Protein AF-A0A1B0GLY0-F1 (afdb_monomer)

Secondary structure (DSSP, 8-state):
-----------TT---SS-EEEETTEEEE--TT-HHHHHHHHHHHHHHHH----TT--S--HHHHHHHHHHHHHHHTT-S-TT--THHHHHHHHT-TTHHHHHHHHTSHHHHHHHHHHHHHHHT-SSPP-SSS---BTTB--HHHHHHHHHHHHHHHHHHH--TT----GGGGSSTT-S-----TTSSSTTTSSSTT--

Mean predicted aligned error: 11.14 Å

InterPro domains:
  IPR004911 Gamma interferon inducible lysosomal thiol reductase GILT [PF03227] (21-93)
  IPR004911 Gamma interferon inducible lysosomal thiol reductase GILT [PTHR13234] (25-179)

Structure (mmCIF, N/CA/C/O backbone):
data_AF-A0A1B0GLY0-F1
#
_entry.id   AF-A0A1B0GLY0-F1
#
loop_
_atom_site.group_PDB
_atom_site.id
_atom_site.type_symbol
_atom_site.label_atom_id
_atom_site.label_alt_id
_atom_site.label_comp_id
_atom_site.label_asym_id
_atom_site.label_entity_id
_atom_site.label_seq_id
_atom_site.pdbx_PDB_ins_code
_atom_site.Cartn_x
_atom_site.Cartn_y
_atom_site.Cartn_z
_atom_site.occupancy
_atom_site.B_iso_or_equiv
_atom_site.auth_seq_id
_atom_site.auth_comp_id
_atom_site.auth_asym_id
_atom_site.auth_atom_id
_atom_site.pdbx_PDB_model_num
ATOM 1 N N . MET A 1 1 ? -1.225 -5.767 1.814 1.00 47.44 1 MET A N 1
ATOM 2 C CA . MET A 1 1 ? -2.043 -5.829 3.043 1.00 47.44 1 MET A CA 1
ATOM 3 C C . MET A 1 1 ? -2.214 -7.292 3.399 1.00 47.44 1 MET A C 1
ATOM 5 O O . MET A 1 1 ? -2.544 -8.079 2.518 1.00 47.44 1 MET A O 1
ATOM 9 N N . MET A 1 2 ? -1.855 -7.667 4.623 1.00 41.56 2 MET A N 1
ATOM 10 C CA . MET A 1 2 ? -1.868 -9.058 5.081 1.00 41.56 2 MET A CA 1
ATOM 11 C C . MET A 1 2 ? -3.247 -9.401 5.661 1.00 41.56 2 MET A C 1
ATOM 13 O O . MET A 1 2 ? -3.761 -8.668 6.502 1.00 41.56 2 MET A O 1
ATOM 17 N N . PHE A 1 3 ? -3.843 -10.495 5.185 1.00 42.97 3 PHE A N 1
ATOM 18 C CA . PHE A 1 3 ? -5.089 -11.083 5.686 1.00 42.97 3 PHE A CA 1
ATOM 19 C C . PHE A 1 3 ? -5.087 -12.573 5.336 1.00 42.97 3 PHE A C 1
ATOM 21 O O . PHE A 1 3 ? -4.972 -12.826 4.141 1.00 42.97 3 PHE A O 1
ATOM 28 N N . GLN A 1 4 ? -5.234 -13.520 6.287 1.00 45.31 4 GLN A N 1
ATOM 29 C CA . GLN A 1 4 ? -5.890 -14.835 6.063 1.00 45.31 4 GLN A CA 1
ATOM 30 C C . GLN A 1 4 ? -6.504 -15.497 7.328 1.00 45.31 4 GLN A C 1
ATOM 32 O O . GLN A 1 4 ? -6.023 -15.400 8.443 1.00 45.31 4 GLN A O 1
ATOM 37 N N . ASN A 1 5 ? -7.560 -16.265 7.069 1.00 40.94 5 ASN A N 1
ATOM 38 C CA . ASN A 1 5 ? -8.009 -17.536 7.658 1.00 40.94 5 ASN A CA 1
ATOM 39 C C . ASN A 1 5 ? -7.978 -17.794 9.189 1.00 40.94 5 ASN A C 1
ATOM 41 O O . ASN A 1 5 ? -6.994 -18.285 9.737 1.00 40.94 5 ASN A O 1
ATOM 45 N N . THR A 1 6 ? -9.155 -17.709 9.819 1.00 37.78 6 THR A N 1
ATOM 46 C CA . THR A 1 6 ? -9.541 -18.543 10.976 1.00 37.78 6 THR A CA 1
ATOM 47 C C . THR A 1 6 ? -10.477 -19.650 10.465 1.00 37.78 6 THR A C 1
ATOM 49 O O . THR A 1 6 ? -11.635 -19.386 10.150 1.00 37.78 6 THR A O 1
ATOM 52 N N . GLY A 1 7 ? -9.954 -20.859 10.245 1.00 38.38 7 GLY A N 1
ATOM 53 C CA . GLY A 1 7 ? -10.572 -21.853 9.356 1.00 38.38 7 GLY A CA 1
ATOM 54 C C . GLY A 1 7 ? -11.819 -22.594 9.857 1.00 38.38 7 GLY A C 1
ATOM 55 O O . GLY A 1 7 ? -12.053 -22.711 11.050 1.00 38.38 7 GLY A O 1
ATOM 56 N N . THR A 1 8 ? -12.573 -23.183 8.920 1.00 37.56 8 THR A N 1
ATOM 57 C CA . THR A 1 8 ? -13.019 -24.599 8.900 1.00 37.56 8 THR A CA 1
ATOM 58 C C . THR A 1 8 ? -13.715 -24.903 7.561 1.00 37.56 8 THR A C 1
ATOM 60 O O . THR A 1 8 ? -14.501 -24.106 7.064 1.00 37.56 8 THR A O 1
ATOM 63 N N . THR A 1 9 ? -13.355 -26.035 6.941 1.00 39.69 9 THR A N 1
ATOM 64 C CA . THR A 1 9 ? -14.090 -26.766 5.880 1.00 39.69 9 THR A CA 1
ATOM 65 C C . THR A 1 9 ? -14.967 -25.958 4.906 1.00 39.69 9 THR A C 1
ATOM 67 O O . THR A 1 9 ? -16.189 -25.979 5.000 1.00 39.69 9 THR A O 1
ATOM 70 N N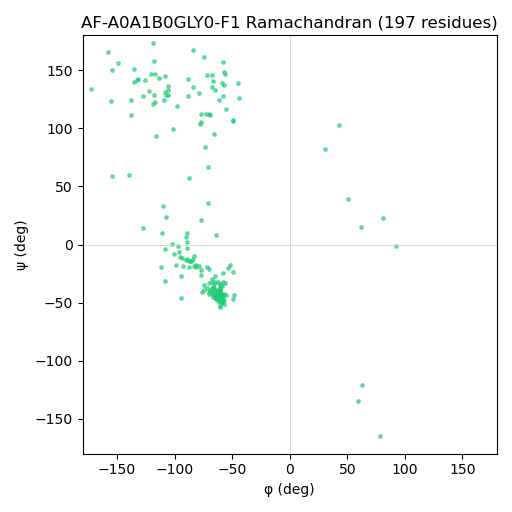 . MET A 1 10 ? -14.367 -25.366 3.867 1.00 40.50 10 MET A N 1
ATOM 71 C CA . MET A 1 10 ? -15.064 -25.140 2.593 1.00 40.50 10 MET A CA 1
ATOM 72 C C . MET A 1 10 ? -14.176 -25.529 1.408 1.00 40.50 10 MET A C 1
ATOM 74 O O . MET A 1 10 ? -12.959 -25.326 1.417 1.00 40.50 10 MET A O 1
ATOM 78 N N . SER A 1 11 ? -14.818 -26.159 0.420 1.00 35.22 11 SER A N 1
ATOM 79 C CA . SER A 1 11 ? -14.230 -26.747 -0.784 1.00 35.22 11 SER A CA 1
ATOM 80 C C . SER A 1 11 ? -13.200 -25.827 -1.447 1.00 35.22 11 SER A C 1
ATOM 82 O O . SER A 1 11 ? -13.375 -24.616 -1.557 1.00 35.22 11 SER A O 1
ATOM 84 N N . GLN A 1 12 ? -12.104 -26.428 -1.901 1.00 43.25 12 GLN A N 1
ATOM 85 C CA . GLN A 1 12 ? -10.841 -25.815 -2.325 1.00 43.25 12 GLN A CA 1
ATOM 86 C C . GL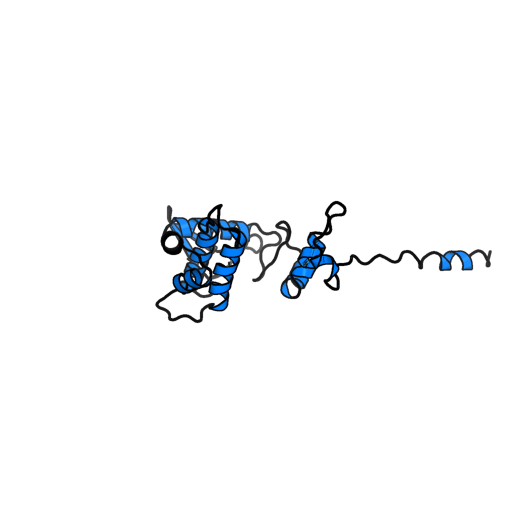N A 1 12 ? -10.935 -24.893 -3.562 1.00 43.25 12 GLN A C 1
ATOM 88 O O . GLN A 1 12 ? -9.907 -24.446 -4.056 1.00 43.25 12 GLN A O 1
ATOM 93 N N . LYS A 1 13 ? -12.140 -24.583 -4.060 1.00 39.53 13 LYS A N 1
ATOM 94 C CA . LYS A 1 13 ? -12.354 -23.864 -5.325 1.00 39.53 13 LYS A CA 1
ATOM 95 C C . LYS A 1 13 ? -12.549 -22.343 -5.192 1.00 39.53 13 LYS A C 1
ATOM 97 O O . LYS A 1 13 ? -12.461 -21.660 -6.202 1.00 39.53 13 LYS A O 1
ATOM 102 N N . THR A 1 14 ? -12.736 -21.787 -3.989 1.00 46.81 14 THR A N 1
ATOM 103 C CA . THR A 1 14 ? -12.877 -20.323 -3.774 1.00 46.81 14 THR A CA 1
ATOM 104 C C . THR A 1 14 ? -12.465 -19.889 -2.357 1.00 46.81 14 THR A C 1
ATOM 106 O O . THR A 1 14 ? -13.278 -19.350 -1.604 1.00 46.81 14 THR A O 1
ATOM 109 N N . ARG A 1 15 ? -11.220 -20.135 -1.925 1.00 55.56 15 ARG A N 1
ATOM 110 C CA . ARG A 1 15 ? -10.752 -19.571 -0.642 1.00 55.56 15 ARG A CA 1
ATOM 111 C C . ARG A 1 15 ? -10.411 -18.095 -0.826 1.00 55.56 15 ARG A C 1
ATOM 113 O O . ARG A 1 15 ? -9.380 -17.774 -1.407 1.00 55.56 15 ARG A O 1
ATOM 120 N N . LYS A 1 16 ? -11.280 -17.213 -0.326 1.00 62.12 16 LYS A N 1
ATOM 121 C CA . LYS A 1 16 ? -10.952 -15.796 -0.142 1.00 62.12 16 LYS A CA 1
ATOM 122 C C . LYS A 1 16 ? -9.850 -15.680 0.909 1.00 62.12 16 LYS A C 1
ATOM 124 O O . LYS A 1 16 ? -9.908 -16.318 1.957 1.00 62.12 16 LYS A O 1
ATOM 129 N N . ILE A 1 17 ? -8.844 -14.892 0.584 1.00 68.44 17 ILE A N 1
ATOM 130 C CA . ILE A 1 17 ? -7.620 -14.699 1.355 1.00 68.44 17 ILE A CA 1
ATOM 131 C C . ILE A 1 17 ? -7.788 -13.483 2.259 1.00 68.44 17 ILE A C 1
ATOM 133 O O . ILE A 1 17 ? -7.624 -13.599 3.469 1.00 68.44 17 ILE A O 1
ATOM 137 N N . ALA A 1 18 ? -8.303 -12.376 1.720 1.00 74.62 18 ALA A N 1
ATOM 138 C CA . ALA A 1 18 ? -8.869 -11.322 2.548 1.00 74.62 18 ALA A CA 1
ATOM 139 C C . ALA A 1 18 ? -10.266 -11.726 3.040 1.00 74.62 18 ALA A C 1
ATOM 141 O O . ALA A 1 18 ? -11.196 -11.842 2.235 1.00 74.62 18 ALA A O 1
ATOM 142 N N . HIS A 1 19 ? -10.402 -11.951 4.351 1.00 80.00 19 HIS A N 1
ATOM 143 C CA . HIS A 1 19 ? -11.664 -12.307 4.998 1.00 80.00 19 HIS A CA 1
ATOM 144 C C . HIS A 1 19 ? -12.209 -11.139 5.821 1.00 80.00 19 HIS A C 1
ATOM 146 O O . HIS A 1 19 ? -11.520 -10.575 6.672 1.00 80.00 19 HIS A O 1
ATOM 152 N N . TYR A 1 20 ? -13.473 -10.815 5.582 1.00 87.50 20 TYR A N 1
ATOM 153 C CA . TYR A 1 20 ? -14.225 -9.817 6.323 1.00 87.50 20 TYR A CA 1
ATOM 154 C C . TYR A 1 20 ? -15.708 -10.212 6.336 1.00 87.50 20 TYR A C 1
ATOM 156 O O . TYR A 1 20 ? -16.174 -10.940 5.455 1.00 87.50 20 TYR A O 1
ATOM 164 N N . THR A 1 21 ? -16.455 -9.726 7.322 1.00 86.81 21 THR A N 1
ATOM 165 C CA . THR A 1 21 ? -17.912 -9.888 7.416 1.00 86.81 21 THR A CA 1
ATOM 166 C C . THR A 1 21 ? -18.588 -8.526 7.357 1.00 86.81 21 THR A C 1
ATOM 168 O O . THR A 1 21 ? -18.037 -7.528 7.819 1.00 86.81 21 THR A O 1
ATOM 171 N N . THR A 1 22 ? -19.781 -8.469 6.769 1.00 85.81 22 THR A N 1
ATOM 172 C CA . THR A 1 22 ? -20.575 -7.239 6.693 1.00 85.81 22 THR A CA 1
ATOM 173 C C . THR A 1 22 ? -21.789 -7.344 7.604 1.00 85.81 22 THR A C 1
ATOM 175 O O . THR A 1 22 ? -22.590 -8.268 7.448 1.00 85.81 22 THR A O 1
ATOM 178 N N . LEU A 1 23 ? -21.946 -6.39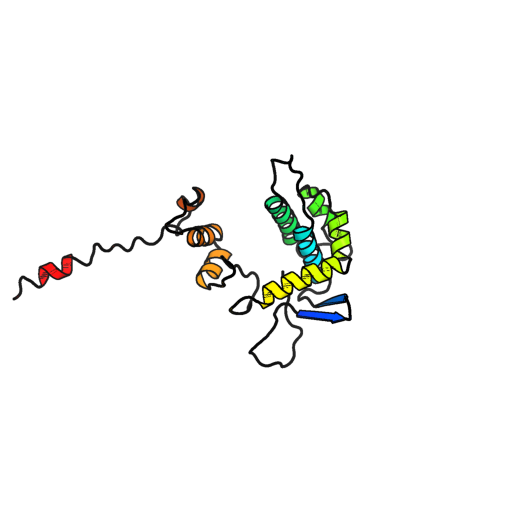2 8.521 1.00 83.06 23 LEU A N 1
ATOM 179 C CA . LEU A 1 23 ? -23.119 -6.251 9.377 1.00 83.06 23 LEU A CA 1
ATOM 180 C C . LEU A 1 23 ? -23.802 -4.922 9.038 1.00 83.06 23 LEU A C 1
ATOM 182 O O . LEU A 1 23 ? -23.428 -3.863 9.534 1.00 83.06 23 LEU A O 1
ATOM 186 N N . GLY A 1 24 ? -24.779 -4.965 8.131 1.00 84.25 24 GLY A N 1
ATOM 187 C CA . GLY A 1 24 ? -25.360 -3.745 7.569 1.00 84.25 24 GLY A CA 1
ATOM 188 C C . GLY A 1 24 ? -24.317 -2.942 6.785 1.00 84.25 24 GLY A C 1
ATOM 189 O O . GLY A 1 24 ? -23.753 -3.446 5.817 1.00 84.25 24 GLY A O 1
ATOM 190 N N . ALA A 1 25 ? -24.077 -1.693 7.195 1.00 79.25 25 ALA A N 1
ATOM 191 C CA . ALA A 1 25 ? -23.076 -0.820 6.578 1.00 79.25 25 ALA A CA 1
ATOM 192 C C . ALA A 1 25 ? -21.646 -1.042 7.108 1.00 79.25 25 ALA A C 1
ATOM 194 O O . ALA A 1 25 ? -20.698 -0.541 6.498 1.00 79.25 25 ALA A O 1
ATOM 195 N N . ASP A 1 26 ? -21.493 -1.777 8.212 1.00 82.75 26 ASP A N 1
ATOM 196 C CA . ASP A 1 26 ? -20.203 -2.003 8.856 1.00 82.75 26 ASP A CA 1
ATOM 197 C C . ASP A 1 26 ? -19.490 -3.226 8.283 1.00 82.75 26 ASP A C 1
ATOM 199 O O . ASP A 1 26 ? -20.106 -4.253 7.993 1.00 82.75 26 ASP A O 1
ATOM 203 N N . VAL A 1 27 ? -18.164 -3.121 8.160 1.00 88.81 27 VAL A N 1
ATOM 204 C CA . VAL A 1 27 ? -17.282 -4.211 7.729 1.00 88.81 27 VAL A CA 1
ATOM 205 C C . VAL A 1 27 ? -16.329 -4.547 8.870 1.00 88.81 27 VAL A C 1
ATOM 207 O O . VAL A 1 27 ? -15.601 -3.674 9.349 1.00 88.81 27 VAL A O 1
ATOM 210 N N . GLN A 1 28 ? -16.335 -5.805 9.303 1.00 88.12 28 GLN A N 1
ATOM 211 C CA . GLN A 1 28 ? -15.442 -6.322 10.335 1.00 88.12 28 GLN A CA 1
ATOM 212 C C . GLN A 1 28 ? -14.354 -7.194 9.716 1.00 88.12 28 GLN A C 1
ATOM 214 O O . GLN A 1 28 ? -14.624 -8.030 8.854 1.00 88.12 28 GLN A O 1
ATOM 219 N N . PHE A 1 29 ? -13.122 -7.008 10.186 1.00 89.62 29 PHE A N 1
ATOM 220 C CA . PHE A 1 29 ? -11.937 -7.700 9.688 1.00 89.62 29 PHE A CA 1
ATOM 221 C C . PHE A 1 29 ? -11.364 -8.624 10.756 1.00 89.62 29 PHE A C 1
ATOM 223 O O . PHE A 1 29 ? -11.327 -8.281 11.938 1.00 89.62 29 PHE A O 1
ATOM 230 N N . THR A 1 30 ? -10.855 -9.771 10.316 1.00 88.00 30 THR A N 1
ATOM 231 C CA . THR A 1 30 ? -10.029 -10.661 11.134 1.00 88.00 30 THR A CA 1
ATOM 232 C C . THR A 1 30 ? -8.668 -10.779 10.461 1.00 88.00 30 THR A C 1
ATOM 234 O O . THR A 1 30 ? -8.588 -11.184 9.301 1.00 88.00 30 THR A O 1
ATOM 237 N N . CYS A 1 31 ? -7.608 -10.395 11.173 1.00 84.88 31 CYS A N 1
ATOM 238 C CA . CYS A 1 31 ? -6.242 -10.352 10.650 1.00 84.88 31 CYS A CA 1
ATOM 239 C C . CYS A 1 31 ? -5.321 -11.312 11.426 1.00 84.88 31 CYS A C 1
ATOM 241 O O . CYS A 1 31 ? -5.629 -11.696 12.556 1.00 84.88 31 CYS A O 1
ATOM 243 N N . HIS A 1 32 ? -4.211 -11.721 10.805 1.00 80.00 32 HIS A N 1
ATOM 244 C CA . HIS A 1 32 ? -3.255 -12.715 11.321 1.00 80.00 32 HIS A CA 1
ATOM 245 C C . HIS A 1 32 ? -2.614 -12.327 12.643 1.00 80.00 32 HIS A C 1
ATOM 247 O O . HIS A 1 32 ? -2.429 -13.160 13.525 1.00 80.00 32 HIS A O 1
ATOM 253 N N . HIS A 1 33 ? -2.301 -11.051 12.768 1.00 80.94 33 HIS A N 1
ATOM 254 C CA . HIS A 1 33 ? -1.592 -10.445 13.878 1.00 80.94 33 HIS A CA 1
ATOM 255 C C . HIS A 1 33 ? -2.551 -9.609 14.743 1.00 80.94 33 HIS A C 1
ATOM 257 O O . HIS A 1 33 ? -2.136 -8.687 15.444 1.00 80.94 33 HIS A O 1
ATOM 263 N N . GLY A 1 34 ? -3.850 -9.930 14.701 1.00 85.31 34 GLY A N 1
ATOM 264 C CA . GLY A 1 34 ? -4.867 -9.352 15.572 1.00 85.31 34 GLY A CA 1
ATOM 265 C C . GLY A 1 34 ? -5.342 -7.943 15.180 1.00 85.31 34 GLY A C 1
ATOM 266 O O . GLY A 1 34 ? -5.131 -7.484 14.053 1.00 85.31 34 GLY A O 1
ATOM 267 N N . PRO A 1 35 ? -6.030 -7.242 16.103 1.00 86.94 35 PRO A N 1
ATOM 268 C CA . PRO A 1 35 ? -6.697 -5.970 15.811 1.00 86.94 35 PRO A CA 1
ATOM 269 C C . PRO A 1 35 ? -5.757 -4.843 15.370 1.00 86.94 35 PRO A C 1
ATOM 271 O O . PRO A 1 35 ? -6.152 -4.022 14.544 1.00 86.94 35 PRO A O 1
ATOM 274 N N . ASN A 1 36 ? -4.516 -4.819 15.866 1.00 87.06 36 ASN A N 1
ATOM 275 C CA . ASN A 1 36 ? -3.533 -3.788 15.515 1.00 87.06 36 ASN A CA 1
ATOM 276 C C . ASN A 1 36 ? -3.123 -3.861 14.041 1.00 87.06 36 ASN A C 1
ATOM 278 O O . ASN A 1 36 ? -3.001 -2.828 13.385 1.00 87.06 36 ASN A O 1
ATOM 282 N N . GLU A 1 37 ? -2.987 -5.067 13.485 1.00 87.44 37 GLU A N 1
ATOM 283 C CA . GLU A 1 37 ? -2.772 -5.242 12.047 1.00 87.44 37 GLU A CA 1
ATOM 284 C C . GLU A 1 37 ? -3.994 -4.795 11.249 1.00 87.44 37 GLU A C 1
ATOM 286 O O . GLU A 1 37 ? -3.845 -4.085 10.258 1.00 87.44 37 GLU A O 1
ATOM 291 N N . CYS A 1 38 ? -5.208 -5.147 11.687 1.00 90.75 38 CYS A N 1
ATOM 292 C CA . CYS A 1 38 ? -6.420 -4.678 11.018 1.00 90.75 38 CYS A CA 1
ATOM 293 C C . CYS A 1 38 ? -6.517 -3.147 11.025 1.00 90.75 38 CYS A C 1
ATOM 295 O O . CYS A 1 38 ? -6.857 -2.544 10.007 1.00 90.75 38 CYS A O 1
ATOM 297 N N . TYR A 1 39 ? -6.198 -2.508 12.152 1.00 92.69 39 TYR A N 1
ATOM 298 C CA . TYR A 1 39 ? -6.156 -1.054 12.245 1.00 92.69 39 TYR A CA 1
ATOM 299 C C . TYR A 1 39 ? -5.078 -0.464 11.334 1.00 92.69 39 TYR A C 1
ATOM 301 O O . TYR A 1 39 ? -5.374 0.428 10.543 1.00 92.69 39 TYR A O 1
ATOM 309 N N . GLY A 1 40 ? -3.865 -1.015 11.354 1.00 93.19 40 GLY A N 1
ATOM 310 C CA . GLY A 1 40 ? -2.782 -0.563 10.487 1.00 93.19 40 GLY A CA 1
ATOM 311 C C . GLY A 1 40 ? -3.085 -0.717 8.998 1.00 93.19 40 GLY A C 1
ATOM 312 O O . GLY A 1 40 ? -2.820 0.189 8.211 1.00 93.19 40 GLY A O 1
ATOM 313 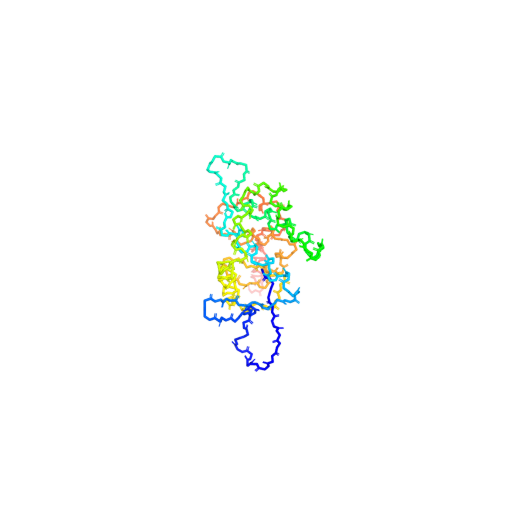N N . ASN A 1 41 ? -3.734 -1.812 8.613 1.00 94.56 41 ASN A N 1
ATOM 314 C CA . ASN A 1 41 ? -4.237 -2.027 7.262 1.00 94.56 41 ASN A CA 1
ATOM 315 C C . ASN A 1 41 ? -5.263 -0.943 6.858 1.00 94.56 41 ASN A C 1
ATOM 317 O O . ASN A 1 41 ? -5.202 -0.446 5.733 1.00 94.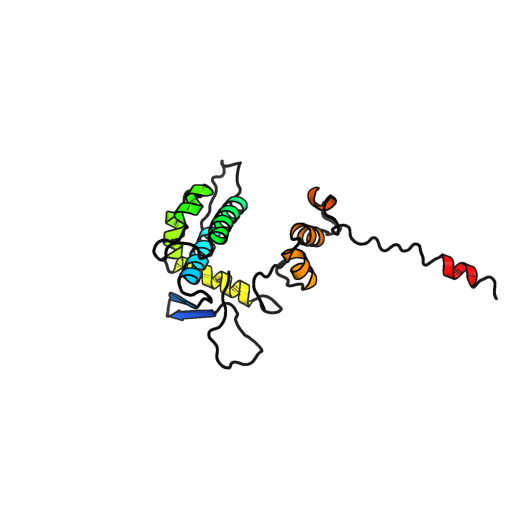56 41 ASN A O 1
ATOM 321 N N . LYS A 1 42 ? -6.160 -0.518 7.766 1.00 96.12 42 LYS A N 1
ATOM 322 C CA . LYS A 1 42 ? -7.074 0.617 7.519 1.00 96.12 42 LYS A CA 1
ATOM 323 C C . LYS A 1 42 ? -6.316 1.934 7.373 1.00 96.12 42 LYS A C 1
ATOM 325 O O . LYS A 1 42 ? -6.608 2.687 6.452 1.00 96.12 42 LYS A O 1
ATOM 330 N N . VAL A 1 43 ? -5.324 2.198 8.227 1.00 97.19 43 VAL A N 1
ATOM 331 C CA . VAL A 1 43 ? -4.484 3.405 8.133 1.00 97.19 43 VAL A CA 1
ATOM 332 C C . VAL A 1 43 ? -3.769 3.465 6.783 1.00 97.19 43 VAL A C 1
ATOM 334 O O . VAL A 1 43 ? -3.811 4.498 6.122 1.00 97.19 43 VAL A O 1
ATOM 337 N N . GLN A 1 44 ? -3.174 2.361 6.324 1.00 97.38 44 GLN A N 1
ATOM 338 C CA . GLN A 1 44 ? -2.526 2.300 5.009 1.00 97.38 44 GLN A CA 1
ATOM 339 C C . GLN A 1 44 ? -3.525 2.488 3.859 1.00 97.38 44 GLN A C 1
ATOM 341 O O . GLN A 1 44 ? -3.227 3.209 2.909 1.00 97.38 44 GLN A O 1
ATOM 346 N N . ALA A 1 45 ? -4.719 1.889 3.944 1.00 97.75 45 ALA A N 1
ATOM 347 C CA . ALA A 1 45 ? -5.776 2.085 2.953 1.00 97.75 45 ALA A CA 1
ATOM 348 C C . ALA A 1 45 ? -6.222 3.557 2.872 1.00 97.75 45 ALA A C 1
ATOM 350 O O . ALA A 1 45 ? -6.287 4.124 1.784 1.00 97.75 45 ALA A O 1
ATOM 351 N N . CYS A 1 46 ? -6.448 4.191 4.023 1.00 98.38 46 CYS A N 1
ATOM 352 C CA . CYS A 1 46 ? -6.799 5.605 4.113 1.00 98.38 46 CYS A CA 1
ATOM 353 C C . CYS A 1 46 ? -5.667 6.521 3.646 1.00 98.38 46 CYS A C 1
ATOM 355 O O . CYS A 1 46 ? -5.934 7.522 2.996 1.00 98.38 46 CYS A O 1
ATOM 357 N N . ALA A 1 47 ? -4.406 6.185 3.922 1.00 98.00 47 ALA A N 1
ATOM 358 C CA . ALA A 1 47 ? -3.265 6.945 3.423 1.00 98.00 47 ALA A CA 1
ATOM 359 C C . ALA A 1 47 ? -3.217 6.940 1.888 1.00 98.00 47 ALA A C 1
ATOM 361 O O . ALA A 1 47 ? -3.030 7.991 1.283 1.00 98.00 47 ALA A O 1
ATOM 362 N N . ILE A 1 48 ? -3.469 5.787 1.255 1.00 97.81 48 ILE A N 1
ATOM 363 C CA . ILE A 1 48 ? -3.569 5.692 -0.208 1.00 97.81 48 ILE A CA 1
ATOM 364 C C . ILE A 1 48 ? -4.698 6.585 -0.735 1.00 97.81 48 ILE A C 1
ATOM 366 O O . ILE A 1 48 ? -4.508 7.274 -1.736 1.00 97.81 48 ILE A O 1
ATOM 370 N N . ASP A 1 49 ? -5.857 6.602 -0.079 1.00 97.31 49 ASP A N 1
ATOM 371 C CA . ASP A 1 49 ? -7.010 7.384 -0.536 1.00 97.31 49 ASP A CA 1
ATOM 372 C C . ASP A 1 49 ? -6.863 8.895 -0.280 1.00 97.31 49 ASP A C 1
ATOM 374 O O . ASP A 1 49 ? -7.297 9.695 -1.108 1.00 97.31 49 ASP A O 1
ATOM 378 N N . HIS A 1 50 ? -6.220 9.294 0.823 1.00 96.94 50 HIS A N 1
ATOM 379 C CA . HIS A 1 50 ? -6.262 10.675 1.323 1.00 96.94 50 HIS A CA 1
ATOM 380 C C . HIS A 1 50 ? -4.957 11.451 1.241 1.00 96.94 50 HIS A C 1
ATOM 382 O O . HIS A 1 50 ? -5.018 12.681 1.304 1.00 96.94 50 HIS A O 1
ATOM 388 N N . ILE A 1 51 ? -3.787 10.813 1.116 1.00 95.94 51 ILE A N 1
ATOM 389 C CA . ILE A 1 51 ? -2.542 11.568 0.926 1.00 95.94 51 ILE A CA 1
ATOM 390 C C . ILE A 1 51 ? -2.654 12.354 -0.378 1.00 95.94 51 ILE A C 1
ATOM 392 O O . ILE A 1 51 ? -2.919 11.812 -1.453 1.00 95.94 51 ILE A O 1
ATOM 396 N N . GLN A 1 52 ? -2.455 13.658 -0.250 1.00 89.94 52 GLN A N 1
ATOM 397 C CA . GLN A 1 52 ? -2.481 14.625 -1.330 1.00 89.94 52 GLN A CA 1
ATOM 398 C C . GLN A 1 52 ? -1.232 15.488 -1.202 1.00 89.94 52 GLN A C 1
ATOM 400 O O . GLN A 1 52 ? -0.812 15.823 -0.095 1.00 89.94 52 GLN A O 1
ATOM 405 N N . VAL A 1 53 ? -0.648 15.847 -2.338 1.00 86.50 53 VAL A N 1
ATOM 406 C CA . VAL A 1 53 ? 0.423 16.842 -2.412 1.00 86.50 53 VAL A CA 1
ATOM 407 C C . VAL A 1 53 ? -0.136 18.101 -3.051 1.00 86.50 53 VAL A C 1
ATOM 409 O O . VAL A 1 53 ? -1.005 18.038 -3.923 1.00 86.50 53 VAL A O 1
ATOM 412 N N . ASN A 1 54 ? 0.342 19.256 -2.605 1.00 80.88 54 ASN A N 1
ATOM 413 C CA . ASN A 1 54 ? -0.010 20.516 -3.237 1.00 80.88 54 ASN A CA 1
ATOM 414 C C . ASN A 1 54 ? 0.594 20.556 -4.654 1.00 80.88 54 ASN A C 1
ATOM 416 O O . ASN A 1 54 ? 1.745 20.173 -4.841 1.00 80.88 54 ASN A O 1
ATOM 420 N N . SER A 1 55 ? -0.134 21.093 -5.637 1.00 72.25 55 SER A N 1
ATOM 421 C CA . SER A 1 55 ? 0.356 21.317 -7.006 1.00 72.25 55 SER A CA 1
ATOM 422 C C . SER A 1 55 ? 1.656 22.130 -7.084 1.00 72.25 55 SER A C 1
ATOM 424 O O . SER A 1 55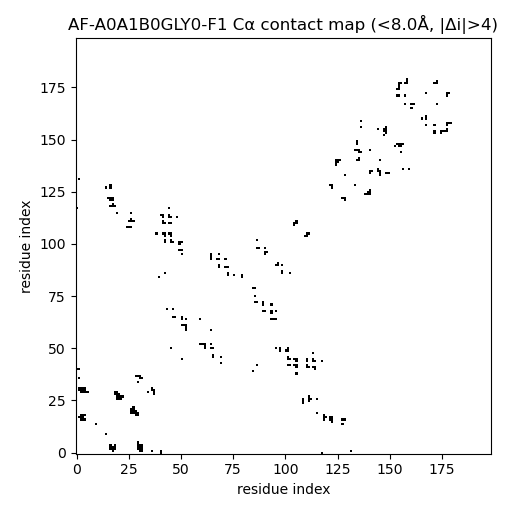 ? 2.345 22.090 -8.100 1.00 72.25 55 SER A O 1
ATOM 426 N N . TYR A 1 56 ? 1.993 22.882 -6.031 1.00 70.62 56 TYR A N 1
ATOM 427 C CA . TYR A 1 56 ? 3.238 23.648 -5.932 1.00 70.62 56 TYR A CA 1
ATOM 428 C C . TYR A 1 56 ? 4.414 22.879 -5.300 1.00 70.62 56 TYR A C 1
ATOM 430 O O . TYR A 1 56 ? 5.553 23.332 -5.415 1.00 70.62 56 TYR A O 1
ATOM 438 N N . GLN A 1 57 ? 4.179 21.730 -4.656 1.00 66.56 57 GLN A N 1
ATOM 439 C CA . GLN A 1 57 ? 5.245 20.886 -4.109 1.00 66.56 57 GLN A CA 1
ATOM 440 C C . GLN A 1 57 ? 5.895 20.093 -5.245 1.00 66.56 57 GLN A C 1
ATOM 442 O O . GLN A 1 57 ? 5.333 19.130 -5.755 1.00 66.56 57 GLN A O 1
ATOM 447 N N . LYS A 1 58 ? 7.090 20.526 -5.661 1.00 70.19 58 LYS A N 1
ATOM 448 C CA . LYS A 1 58 ? 7.877 19.865 -6.717 1.00 70.19 58 LYS A CA 1
ATOM 449 C C . LYS A 1 58 ? 8.749 18.718 -6.205 1.00 70.19 58 LYS A C 1
ATOM 451 O O . LYS A 1 58 ? 9.282 17.969 -7.014 1.00 70.19 58 LYS A O 1
ATOM 456 N N . GLU A 1 59 ? 8.935 18.630 -4.891 1.00 79.69 59 GLU A N 1
ATOM 457 C CA . GLU A 1 59 ? 9.890 17.715 -4.258 1.00 79.69 59 GLU A CA 1
ATOM 458 C C . GLU A 1 59 ? 9.374 16.275 -4.232 1.00 79.69 59 GLU A C 1
ATOM 460 O O . GLU A 1 59 ? 10.132 15.360 -4.529 1.00 79.69 59 GLU A O 1
ATOM 465 N N . ASN A 1 60 ? 8.080 16.086 -3.951 1.00 83.88 60 ASN A N 1
ATOM 466 C CA . ASN A 1 60 ? 7.454 14.773 -3.817 1.00 83.88 60 ASN A CA 1
ATOM 467 C C . ASN A 1 60 ? 6.145 14.696 -4.605 1.00 83.88 60 ASN A C 1
ATOM 469 O O . ASN A 1 60 ? 5.351 15.638 -4.612 1.00 83.88 60 ASN A O 1
ATOM 473 N N . THR A 1 61 ? 5.893 13.546 -5.234 1.00 91.75 61 THR A N 1
ATOM 474 C CA . THR A 1 61 ? 4.577 13.228 -5.795 1.00 91.75 61 THR A CA 1
ATOM 475 C C . THR A 1 61 ? 3.680 12.644 -4.707 1.00 91.75 61 THR A C 1
ATOM 477 O O . THR A 1 61 ? 4.141 12.248 -3.634 1.00 91.75 61 THR A O 1
ATOM 480 N N . ARG A 1 62 ? 2.375 12.542 -4.984 1.00 93.31 62 ARG A N 1
ATOM 481 C CA . ARG A 1 62 ? 1.446 11.830 -4.096 1.00 93.31 62 ARG A CA 1
ATOM 482 C C . ARG A 1 62 ? 1.916 10.398 -3.850 1.00 93.31 62 ARG A C 1
ATOM 484 O O . ARG A 1 62 ? 1.881 9.925 -2.718 1.00 93.31 62 ARG A O 1
ATOM 491 N N . GLU A 1 63 ? 2.354 9.716 -4.900 1.00 93.75 63 GLU A N 1
ATOM 492 C CA . GLU A 1 63 ? 2.817 8.334 -4.853 1.00 93.75 63 GLU A CA 1
ATOM 493 C C . GLU A 1 63 ? 4.107 8.203 -4.041 1.00 93.75 63 GLU A C 1
ATOM 495 O O . GLU A 1 63 ? 4.173 7.316 -3.190 1.00 93.75 63 GLU A O 1
ATOM 500 N N . SER A 1 64 ? 5.100 9.083 -4.243 1.00 94.19 64 SER A N 1
ATOM 501 C CA . SER A 1 64 ? 6.351 9.024 -3.473 1.00 94.19 64 SER A CA 1
ATOM 502 C C . SER A 1 64 ? 6.093 9.268 -1.987 1.00 94.19 64 SER A C 1
ATOM 504 O O . SER A 1 64 ? 6.503 8.457 -1.160 1.00 94.19 64 SER A O 1
ATOM 506 N N . LEU A 1 65 ? 5.300 10.290 -1.653 1.00 95.50 65 LEU A N 1
ATOM 507 C CA . LEU A 1 65 ? 4.947 10.608 -0.271 1.00 95.50 65 LEU A CA 1
ATOM 508 C C . LEU A 1 65 ? 4.133 9.486 0.398 1.00 95.50 65 LEU A C 1
ATOM 510 O O . LEU A 1 65 ? 4.368 9.139 1.556 1.00 95.50 65 LEU A O 1
ATOM 514 N N . THR A 1 66 ? 3.200 8.873 -0.339 1.00 96.69 66 THR A N 1
ATOM 515 C CA . THR A 1 66 ? 2.418 7.726 0.153 1.00 96.69 66 THR A CA 1
ATOM 516 C C . THR A 1 66 ? 3.317 6.526 0.443 1.00 96.69 66 THR A C 1
ATOM 518 O O . THR A 1 66 ? 3.179 5.887 1.488 1.00 96.69 66 THR A O 1
ATOM 521 N N . LEU A 1 67 ? 4.254 6.215 -0.458 1.00 96.12 67 LEU A N 1
ATOM 522 C CA . LEU A 1 67 ? 5.194 5.109 -0.279 1.00 96.12 67 LEU A CA 1
ATOM 523 C C . LEU A 1 67 ? 6.156 5.358 0.884 1.00 96.12 67 LEU A C 1
ATOM 525 O O . LEU A 1 67 ? 6.413 4.434 1.652 1.00 96.12 67 LEU A O 1
ATOM 529 N N . GLU A 1 68 ? 6.653 6.583 1.055 1.00 96.75 68 GLU A N 1
ATOM 530 C CA . GLU A 1 68 ? 7.493 6.961 2.195 1.00 96.75 68 GLU A CA 1
ATOM 531 C C . GLU A 1 68 ? 6.754 6.777 3.522 1.00 96.75 68 GLU A C 1
ATOM 533 O O . GLU A 1 68 ? 7.284 6.141 4.440 1.00 96.75 68 GLU A O 1
ATOM 538 N N . PHE A 1 69 ? 5.510 7.258 3.604 1.00 97.31 69 PHE A N 1
ATOM 539 C CA . PHE A 1 69 ? 4.668 7.114 4.789 1.00 97.31 69 PHE A CA 1
ATOM 540 C C . PHE A 1 69 ? 4.418 5.640 5.138 1.00 97.31 69 PHE A C 1
ATOM 542 O O . PHE A 1 69 ? 4.652 5.211 6.271 1.00 97.31 69 PHE A O 1
ATOM 549 N N . ILE A 1 70 ? 4.009 4.833 4.154 1.00 96.88 70 ILE A N 1
ATOM 550 C CA . ILE A 1 70 ? 3.785 3.393 4.345 1.00 96.88 70 ILE A CA 1
ATOM 551 C C . ILE A 1 70 ? 5.089 2.689 4.735 1.00 96.88 70 ILE A C 1
ATOM 553 O O . ILE A 1 70 ? 5.083 1.853 5.634 1.00 96.88 70 ILE A O 1
ATOM 557 N N . ASN A 1 71 ? 6.219 3.033 4.116 1.00 96.06 71 ASN A N 1
ATOM 558 C CA . ASN A 1 71 ? 7.518 2.449 4.448 1.00 96.06 71 ASN A CA 1
ATOM 559 C C . ASN A 1 71 ? 7.932 2.761 5.893 1.00 96.06 71 ASN A C 1
ATOM 561 O O . ASN A 1 71 ? 8.449 1.883 6.582 1.00 96.06 71 ASN A O 1
ATOM 565 N N . CYS A 1 72 ? 7.671 3.977 6.382 1.00 97.25 72 CYS A N 1
ATOM 566 C CA . CYS A 1 72 ? 7.883 4.308 7.790 1.00 97.25 72 CYS A CA 1
ATOM 567 C C . CYS A 1 72 ? 7.057 3.397 8.713 1.00 97.25 72 CYS A C 1
ATOM 569 O O . CYS A 1 72 ? 7.618 2.784 9.624 1.00 97.25 72 CYS A O 1
ATOM 571 N N . LEU A 1 73 ? 5.755 3.239 8.441 1.00 94.75 73 LEU A N 1
ATOM 572 C CA . LEU A 1 73 ? 4.881 2.357 9.224 1.00 94.75 73 LEU A CA 1
ATOM 573 C C . LEU A 1 73 ? 5.384 0.906 9.210 1.00 94.75 73 LEU A C 1
ATOM 575 O O . LEU A 1 73 ? 5.491 0.269 10.256 1.00 94.75 73 LEU A O 1
ATOM 579 N N . MET A 1 74 ? 5.740 0.395 8.030 1.00 91.50 74 MET A N 1
ATOM 580 C CA . MET A 1 74 ? 6.210 -0.981 7.850 1.00 91.50 74 MET A CA 1
ATOM 581 C C . MET A 1 74 ? 7.549 -1.250 8.551 1.00 91.50 74 MET A C 1
ATOM 583 O O . MET A 1 74 ? 7.749 -2.352 9.054 1.00 91.50 74 MET A O 1
ATOM 587 N N . LYS A 1 75 ? 8.452 -0.260 8.625 1.00 91.44 75 LYS A N 1
ATOM 588 C CA . LYS A 1 75 ? 9.723 -0.368 9.367 1.00 91.44 75 LYS A CA 1
ATOM 589 C C . LYS A 1 75 ? 9.520 -0.481 10.872 1.00 91.44 75 LYS A C 1
ATOM 591 O O . LYS A 1 75 ? 10.280 -1.181 11.536 1.00 91.44 75 LYS A O 1
ATOM 596 N N . ILE A 1 76 ? 8.524 0.220 11.407 1.00 89.06 76 ILE A N 1
ATOM 597 C CA . ILE A 1 76 ? 8.161 0.106 12.822 1.00 89.06 76 ILE A CA 1
ATOM 598 C C . ILE A 1 76 ? 7.493 -1.254 13.065 1.00 89.06 76 ILE A C 1
ATOM 600 O O . ILE A 1 76 ? 7.769 -1.907 14.072 1.00 89.06 76 ILE A O 1
ATOM 604 N N . GLY A 1 77 ? 6.681 -1.728 12.116 1.00 80.00 77 GLY A N 1
ATOM 605 C CA . GLY A 1 77 ? 6.011 -3.022 12.215 1.00 80.00 77 GLY A CA 1
ATOM 606 C C . GLY A 1 77 ? 5.129 -3.068 13.460 1.00 80.00 77 GLY A C 1
ATOM 607 O O . GLY A 1 77 ? 4.445 -2.094 13.749 1.00 80.00 77 GLY A O 1
ATOM 608 N N . ASN A 1 78 ? 5.190 -4.163 14.221 1.00 72.12 78 ASN A N 1
ATOM 609 C CA . ASN A 1 78 ? 4.492 -4.304 15.507 1.00 72.12 78 ASN A CA 1
ATOM 610 C C . ASN A 1 78 ? 5.332 -3.824 16.709 1.00 72.12 78 ASN A C 1
ATOM 612 O O . ASN A 1 78 ? 4.956 -4.060 17.852 1.00 72.12 78 ASN A O 1
ATOM 616 N N . ASN A 1 79 ? 6.475 -3.167 16.475 1.00 72.62 79 ASN A N 1
ATOM 617 C CA . ASN A 1 79 ? 7.377 -2.700 17.532 1.00 72.62 79 ASN A CA 1
ATOM 618 C C . ASN A 1 79 ? 6.974 -1.304 18.028 1.00 72.62 79 ASN A C 1
ATOM 620 O O . ASN A 1 79 ? 7.756 -0.353 17.959 1.00 72.62 79 ASN A O 1
ATOM 624 N N . PHE A 1 80 ? 5.741 -1.164 18.502 1.00 71.62 80 PHE A N 1
ATOM 625 C CA . PHE A 1 80 ? 5.244 0.062 19.118 1.00 71.62 80 PHE A CA 1
ATOM 626 C C . PHE A 1 80 ? 4.475 -0.272 20.402 1.00 71.62 80 PHE A C 1
ATOM 628 O O . PHE A 1 80 ? 3.944 -1.376 20.513 1.00 71.62 80 PHE A O 1
ATOM 635 N N . PRO A 1 81 ? 4.439 0.638 21.394 1.00 67.81 81 PRO A N 1
ATOM 636 C CA . PRO A 1 81 ? 3.666 0.418 22.610 1.00 67.81 81 PRO A CA 1
ATOM 637 C C . PRO A 1 81 ? 2.199 0.171 22.257 1.00 67.81 81 PRO A C 1
ATOM 639 O O . PRO A 1 81 ? 1.647 0.910 21.442 1.00 67.81 81 PRO A O 1
ATOM 642 N N . ASP A 1 82 ? 1.563 -0.807 22.908 1.00 64.00 82 ASP A N 1
ATOM 643 C CA . ASP A 1 82 ? 0.189 -1.255 22.613 1.00 64.00 82 ASP A CA 1
ATOM 644 C C . ASP A 1 82 ? -0.861 -0.127 22.575 1.00 64.00 82 ASP A C 1
ATOM 646 O O . ASP A 1 82 ? -1.948 -0.307 22.029 1.00 64.00 82 ASP A O 1
ATOM 650 N N . SER A 1 83 ? -0.559 1.041 23.146 1.00 64.31 83 SER A N 1
ATOM 651 C CA . SER A 1 83 ? -1.478 2.169 23.267 1.00 64.31 83 SER A CA 1
ATOM 652 C C . SER A 1 83 ? -1.429 3.200 22.136 1.00 64.31 83 SER A C 1
ATOM 654 O O . SER A 1 83 ? -2.382 3.969 22.025 1.00 64.31 83 SER A O 1
ATOM 656 N N . ILE A 1 84 ? -0.370 3.276 21.314 1.00 80.88 84 ILE A N 1
ATOM 657 C CA . ILE A 1 84 ? -0.236 4.352 20.310 1.00 80.88 84 ILE A CA 1
ATOM 658 C C . ILE A 1 84 ? 0.281 3.809 18.978 1.00 80.88 84 ILE A C 1
ATOM 660 O O . ILE A 1 84 ? 1.451 3.452 18.838 1.00 80.88 84 ILE A O 1
ATOM 664 N N . TYR A 1 85 ? -0.589 3.816 17.966 1.00 89.31 85 TYR A N 1
ATOM 665 C CA . TYR A 1 85 ? -0.210 3.490 16.593 1.00 89.31 85 TYR A CA 1
ATOM 666 C C . TYR A 1 85 ? 0.733 4.573 16.024 1.00 89.31 85 TYR A C 1
ATOM 668 O O . TYR A 1 85 ? 0.450 5.762 16.175 1.00 89.31 85 TYR A O 1
ATOM 676 N N . PRO A 1 86 ? 1.829 4.225 15.324 1.00 93.25 86 PRO A N 1
ATOM 677 C CA . PRO A 1 86 ? 2.901 5.168 14.974 1.00 93.25 86 PRO A CA 1
ATOM 678 C C . PRO A 1 86 ? 2.578 6.119 13.803 1.00 93.25 86 PRO A C 1
ATOM 680 O O . PRO A 1 86 ? 3.486 6.664 13.171 1.00 93.25 86 PRO A O 1
ATOM 683 N N . GLY A 1 87 ? 1.300 6.325 13.490 1.00 94.50 87 GLY A N 1
ATOM 684 C CA . GLY A 1 87 ? 0.856 7.096 12.332 1.00 94.50 87 GLY A CA 1
ATOM 685 C C . GLY A 1 87 ? 1.287 8.559 12.361 1.00 94.50 87 GLY A C 1
ATOM 686 O O . GLY A 1 87 ? 1.904 9.022 11.406 1.00 94.50 87 GLY A O 1
ATOM 687 N N . GLU A 1 88 ? 1.078 9.257 13.478 1.00 95.06 88 GLU A N 1
ATOM 688 C CA . GLU A 1 88 ? 1.496 10.659 13.632 1.00 95.06 88 GLU A CA 1
ATOM 689 C C . GLU A 1 88 ? 3.022 10.817 13.519 1.00 95.06 88 GLU A C 1
ATOM 691 O O . GLU A 1 88 ? 3.525 11.722 12.849 1.00 95.06 88 GLU A O 1
ATOM 696 N N . LYS A 1 89 ? 3.782 9.892 14.127 1.00 95.19 89 LYS A N 1
ATOM 697 C CA . LYS A 1 89 ? 5.248 9.862 14.019 1.00 95.19 89 LYS A CA 1
ATOM 698 C C . LYS A 1 89 ? 5.676 9.768 12.556 1.00 95.19 89 LYS A C 1
ATOM 700 O O . LYS A 1 89 ? 6.505 10.565 12.123 1.00 95.19 89 LYS A O 1
ATOM 705 N N . CYS A 1 90 ? 5.117 8.815 11.813 1.00 97.12 90 CYS A N 1
ATOM 706 C CA . CYS A 1 90 ? 5.456 8.634 10.407 1.00 97.12 90 CYS A CA 1
ATOM 707 C C . CYS A 1 90 ? 5.009 9.810 9.545 1.00 97.12 90 CYS A C 1
ATOM 709 O O . CYS A 1 90 ? 5.757 10.223 8.668 1.00 97.12 90 CYS A O 1
ATOM 711 N N . ALA A 1 91 ? 3.850 10.400 9.832 1.00 96.62 91 ALA A N 1
ATOM 712 C CA . ALA A 1 91 ? 3.372 11.562 9.102 1.00 96.62 91 ALA A CA 1
ATOM 713 C C . ALA A 1 91 ? 4.326 12.755 9.249 1.00 96.62 91 ALA A C 1
ATOM 715 O O . ALA A 1 91 ? 4.689 13.383 8.255 1.00 96.62 91 ALA A O 1
ATOM 716 N N . ARG A 1 92 ? 4.812 13.011 10.471 1.00 96.25 92 ARG A N 1
ATOM 717 C CA . ARG A 1 92 ? 5.820 14.047 10.732 1.00 96.25 92 ARG A CA 1
ATOM 718 C C . ARG A 1 92 ? 7.146 13.762 10.026 1.00 96.25 92 ARG A C 1
ATOM 720 O O . ARG A 1 92 ? 7.742 14.683 9.483 1.00 96.25 92 ARG A O 1
ATOM 727 N N . GLU A 1 93 ? 7.619 12.516 10.050 1.00 95.88 93 GLU A N 1
ATOM 728 C CA . GLU A 1 93 ? 8.908 12.136 9.450 1.00 95.88 93 GLU A CA 1
ATOM 729 C C . GLU A 1 93 ? 8.918 12.246 7.925 1.00 95.88 93 GLU A C 1
ATOM 731 O O . GLU A 1 93 ? 9.955 12.571 7.355 1.00 95.88 93 GLU A O 1
ATOM 736 N N . THR A 1 94 ? 7.782 12.002 7.272 1.00 95.12 94 THR A N 1
ATOM 737 C CA . THR A 1 94 ? 7.684 12.032 5.806 1.00 95.12 94 THR A CA 1
ATOM 738 C C . THR A 1 94 ? 7.076 13.325 5.268 1.00 95.12 94 THR A C 1
ATOM 740 O O . THR A 1 94 ? 7.075 13.542 4.064 1.00 95.12 94 THR A O 1
ATOM 743 N N . GLY A 1 95 ? 6.548 14.200 6.129 1.00 93.81 95 GLY A N 1
ATOM 744 C CA . GLY A 1 95 ? 5.910 15.453 5.716 1.00 93.81 95 GLY A CA 1
ATOM 745 C C . GLY A 1 95 ? 4.460 15.300 5.242 1.00 93.81 95 GLY A C 1
ATOM 746 O O . GLY A 1 95 ? 3.957 16.154 4.512 1.00 93.81 95 GLY A O 1
ATOM 747 N N . VAL A 1 96 ? 3.763 14.235 5.653 1.00 95.12 96 VAL A N 1
ATOM 748 C CA . VAL A 1 96 ? 2.311 14.106 5.453 1.00 95.12 96 VAL A CA 1
ATOM 749 C C . VAL A 1 96 ? 1.603 15.063 6.410 1.00 95.12 96 VAL A C 1
ATOM 751 O O . VAL A 1 96 ? 1.620 14.880 7.624 1.00 95.12 96 VAL A O 1
ATOM 754 N N . THR A 1 97 ? 0.966 16.096 5.865 1.00 94.06 97 THR A N 1
ATOM 755 C CA . THR A 1 97 ? 0.367 17.186 6.656 1.00 94.06 97 THR A CA 1
ATOM 756 C C . THR A 1 97 ? -1.078 16.928 7.074 1.00 94.06 97 THR A C 1
ATOM 758 O O . THR A 1 97 ? -1.606 17.642 7.921 1.00 94.06 97 THR A O 1
ATOM 761 N N . ASN A 1 98 ? -1.734 15.918 6.502 1.00 95.62 98 ASN A N 1
ATOM 762 C CA . ASN A 1 98 ? -3.147 15.616 6.727 1.00 95.62 98 ASN A CA 1
ATOM 763 C C . ASN A 1 98 ? -3.375 14.329 7.540 1.00 95.62 98 ASN A C 1
ATOM 765 O O . ASN A 1 98 ? -4.370 13.637 7.318 1.00 95.62 98 ASN A O 1
ATOM 769 N N . TRP A 1 99 ? -2.478 14.017 8.484 1.00 96.94 99 TRP A N 1
ATOM 770 C CA . TRP A 1 99 ? -2.587 12.842 9.360 1.00 96.94 99 TRP A CA 1
ATOM 771 C C . TRP A 1 99 ? -3.969 12.710 10.012 1.00 96.94 99 TRP A C 1
ATOM 773 O O . TRP A 1 99 ? -4.585 11.654 9.904 1.00 96.94 99 TRP A O 1
ATOM 783 N N . ASP A 1 100 ? -4.513 13.789 10.574 1.00 97.31 100 ASP A N 1
ATOM 784 C CA . ASP A 1 100 ? -5.822 13.760 11.236 1.00 97.31 100 ASP A CA 1
ATOM 785 C C . ASP A 1 100 ? -6.961 13.295 10.310 1.00 97.31 100 ASP A C 1
ATOM 787 O O . ASP A 1 100 ? -7.922 12.671 10.759 1.00 97.31 100 ASP A O 1
ATOM 791 N N . ASN A 1 101 ? -6.882 13.588 9.004 1.00 98.06 101 ASN A N 1
ATOM 792 C CA . ASN A 1 101 ? -7.853 13.088 8.024 1.00 98.06 101 ASN A CA 1
ATOM 793 C C . ASN A 1 101 ? -7.698 11.576 7.818 1.00 98.06 101 ASN A C 1
ATOM 795 O O . ASN A 1 101 ? -8.694 10.856 7.770 1.00 98.06 101 ASN A O 1
ATOM 799 N N . ILE A 1 102 ? -6.457 11.096 7.728 1.00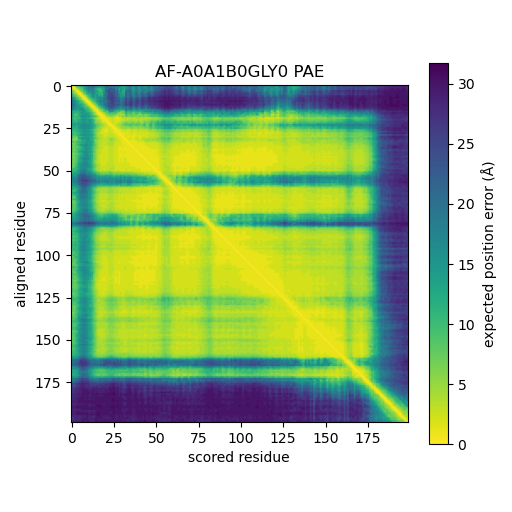 98.31 102 ILE A N 1
ATOM 800 C CA . ILE A 1 102 ? -6.135 9.673 7.566 1.00 98.31 102 ILE A CA 1
ATOM 801 C C . ILE A 1 102 ? -6.590 8.884 8.799 1.00 98.31 102 ILE A C 1
ATOM 803 O O . ILE A 1 102 ? -7.223 7.837 8.660 1.00 98.31 102 ILE A O 1
ATOM 807 N N . GLU A 1 103 ? -6.328 9.402 10.000 1.00 97.81 103 GLU A N 1
ATOM 808 C CA . GLU A 1 103 ? -6.749 8.789 11.259 1.00 97.81 103 GLU A CA 1
ATOM 809 C C . GLU A 1 103 ? -8.277 8.750 11.389 1.00 97.81 103 GLU A C 1
ATOM 811 O O . GLU A 1 103 ? -8.848 7.701 11.701 1.00 97.81 103 GLU A O 1
ATOM 816 N N . ARG A 1 104 ? -8.970 9.856 11.080 1.00 98.19 104 ARG A N 1
ATOM 817 C CA . ARG A 1 104 ? -10.442 9.878 11.041 1.00 98.19 104 ARG A CA 1
ATOM 818 C C . ARG A 1 104 ? -11.006 8.862 10.052 1.00 98.19 104 ARG A C 1
ATOM 820 O O . ARG A 1 104 ? -11.941 8.142 10.402 1.00 98.19 104 ARG A O 1
ATOM 827 N N . CYS A 1 105 ? -10.428 8.762 8.855 1.00 98.31 105 CYS A N 1
ATOM 828 C CA . CYS A 1 105 ? -10.811 7.746 7.878 1.00 98.31 105 CYS A CA 1
ATOM 829 C C . CYS A 1 105 ? -10.647 6.335 8.469 1.00 98.31 105 CYS A C 1
ATOM 831 O O . CYS A 1 105 ? -11.602 5.555 8.456 1.00 98.31 105 CYS A O 1
ATOM 833 N N . ALA A 1 106 ? -9.494 6.025 9.076 1.00 96.81 106 ALA A N 1
ATOM 834 C CA . ALA A 1 106 ? -9.193 4.699 9.622 1.00 96.81 106 ALA A CA 1
ATOM 835 C C . ALA A 1 106 ? -10.106 4.297 10.797 1.00 96.81 106 ALA A C 1
ATOM 837 O O . ALA A 1 106 ? -10.361 3.105 11.016 1.00 96.81 106 ALA A O 1
ATOM 838 N N . ASN A 1 107 ? -10.624 5.286 11.527 1.00 96.19 107 ASN A N 1
ATOM 839 C CA . ASN A 1 107 ? -11.566 5.123 12.634 1.00 96.19 107 ASN A CA 1
ATOM 840 C C . ASN A 1 107 ? -13.045 5.131 12.216 1.00 96.19 107 ASN A C 1
ATOM 842 O O . ASN A 1 107 ? -13.917 5.013 13.074 1.00 96.19 107 ASN A O 1
ATOM 846 N N . SER A 1 108 ? -13.350 5.236 10.921 1.00 95.81 108 SER A N 1
ATOM 847 C CA . SER A 1 108 ? -14.723 5.307 10.415 1.00 95.81 108 SER A CA 1
ATOM 848 C C . SER A 1 108 ? -15.079 4.144 9.482 1.00 95.81 108 SER A C 1
ATOM 850 O O . SER A 1 108 ? -14.228 3.352 9.066 1.00 95.81 108 SER A O 1
ATOM 852 N N . THR A 1 109 ? -16.357 4.066 9.097 1.00 95.00 109 THR A N 1
ATOM 853 C CA . THR A 1 109 ? -16.843 3.145 8.059 1.00 95.00 109 THR A CA 1
ATOM 854 C C . THR A 1 109 ? -16.140 3.363 6.713 1.00 95.00 109 THR A C 1
ATOM 856 O O . THR A 1 109 ? -16.061 2.433 5.913 1.00 95.00 109 THR A O 1
ATOM 859 N N . GLU A 1 110 ? -15.608 4.561 6.452 1.00 96.44 110 GLU A N 1
ATOM 860 C CA . GLU A 1 110 ? -14.827 4.844 5.246 1.00 96.44 110 GLU A CA 1
ATOM 861 C C . GLU A 1 110 ? -13.581 3.959 5.174 1.00 96.44 110 GLU A C 1
ATOM 863 O O . GLU A 1 110 ? -13.435 3.204 4.216 1.00 96.44 110 GLU A O 1
ATOM 868 N N . GLY A 1 111 ? -12.746 3.956 6.217 1.00 96.44 111 GLY A N 1
ATOM 869 C CA . GLY A 1 111 ? -11.547 3.122 6.262 1.00 96.44 111 GLY A CA 1
ATOM 870 C C . GLY A 1 111 ? -11.868 1.633 6.159 1.00 96.44 111 GLY A C 1
ATOM 871 O O . GLY A 1 111 ? -11.156 0.888 5.485 1.00 96.44 111 GLY A O 1
ATOM 872 N N . SER A 1 112 ? -12.986 1.202 6.748 1.00 95.25 112 SER A N 1
ATOM 873 C CA . SER A 1 112 ? -13.489 -0.164 6.588 1.00 95.25 112 SER A CA 1
ATOM 874 C C . SER A 1 112 ? -13.862 -0.491 5.135 1.00 95.25 112 SER A C 1
ATOM 876 O O . SER A 1 112 ? -13.492 -1.550 4.635 1.00 95.25 112 SER A O 1
ATOM 878 N N . LYS A 1 113 ? -14.532 0.413 4.413 1.00 95.19 113 LYS A N 1
ATOM 879 C CA . LYS A 1 113 ? -14.872 0.222 2.990 1.00 95.19 113 LYS A CA 1
ATOM 880 C C . LYS A 1 113 ? -13.645 0.280 2.083 1.00 95.19 113 LYS A C 1
ATOM 882 O O . LYS A 1 113 ? -13.522 -0.542 1.175 1.00 95.19 113 LYS A O 1
ATOM 887 N N . SER A 1 114 ? -12.716 1.198 2.337 1.00 96.06 114 SER A N 1
ATOM 888 C CA . SER A 1 114 ? -11.443 1.259 1.614 1.00 96.06 114 SER A CA 1
ATOM 889 C C . SER A 1 114 ? -10.664 -0.039 1.781 1.00 96.06 114 SER A C 1
ATOM 891 O O . SER A 1 114 ? -10.173 -0.603 0.801 1.00 96.06 114 SER A O 1
ATOM 893 N N . LEU A 1 115 ? -10.617 -0.578 3.002 1.00 95.56 115 LEU A N 1
ATOM 894 C CA . LEU A 1 115 ? -9.934 -1.836 3.254 1.00 95.56 115 LEU A CA 1
ATOM 895 C C . LEU A 1 115 ? -10.636 -3.038 2.615 1.00 95.56 115 LEU A C 1
ATOM 897 O O . LEU A 1 115 ? -9.973 -3.910 2.053 1.00 95.56 115 LEU A O 1
ATOM 901 N N . GLN A 1 116 ? -11.970 -3.056 2.633 1.00 94.75 116 GLN A N 1
ATOM 902 C CA . GLN A 1 116 ? -12.771 -4.054 1.928 1.00 94.75 116 GLN A CA 1
ATOM 903 C C . GLN A 1 116 ? -12.444 -4.071 0.430 1.00 94.75 116 GLN A C 1
ATOM 905 O O . GLN A 1 116 ? -12.156 -5.135 -0.115 1.00 94.75 116 GLN A O 1
ATOM 910 N N . ARG A 1 117 ? -12.391 -2.895 -0.213 1.00 95.25 117 ARG A N 1
ATOM 911 C CA . ARG A 1 117 ? -12.043 -2.743 -1.636 1.00 95.25 117 ARG A CA 1
ATOM 912 C C . ARG A 1 117 ? -10.672 -3.342 -1.959 1.00 95.25 117 ARG A C 1
ATOM 914 O O . ARG A 1 117 ? -10.523 -4.031 -2.966 1.00 95.25 117 ARG A O 1
ATOM 921 N N . PHE A 1 118 ? -9.668 -3.118 -1.110 1.00 94.19 118 PHE A N 1
ATOM 922 C CA . PHE A 1 118 ? -8.348 -3.737 -1.288 1.00 94.19 118 PHE A CA 1
ATOM 923 C C . PHE A 1 118 ? -8.357 -5.249 -1.017 1.00 94.19 118 PHE A C 1
ATOM 925 O O . PHE A 1 118 ? -7.642 -6.001 -1.685 1.00 94.19 118 PHE A O 1
ATOM 932 N N . GLY A 1 119 ? -9.192 -5.715 -0.087 1.00 92.19 119 GLY A N 1
ATOM 933 C CA . GLY A 1 119 ? -9.447 -7.138 0.124 1.00 92.19 119 GLY A CA 1
ATOM 934 C C . GLY A 1 119 ? -10.075 -7.809 -1.102 1.00 92.19 119 GLY A C 1
ATOM 935 O O . GLY A 1 119 ? -9.650 -8.894 -1.496 1.00 92.19 119 GLY A O 1
ATOM 936 N N . ASP A 1 120 ? -11.019 -7.143 -1.763 1.00 92.50 120 ASP A N 1
ATOM 937 C CA . ASP A 1 120 ? -11.641 -7.627 -2.998 1.00 92.50 120 ASP A CA 1
ATOM 938 C C . ASP A 1 120 ? -10.658 -7.683 -4.161 1.00 92.50 120 ASP A C 1
ATOM 940 O O . ASP A 1 120 ? -10.610 -8.691 -4.866 1.00 92.50 120 ASP A O 1
ATOM 944 N N . LEU A 1 121 ? -9.810 -6.660 -4.304 1.00 91.00 121 LEU A N 1
ATOM 945 C CA . LEU A 1 121 ? -8.712 -6.670 -5.271 1.00 91.00 121 LEU A CA 1
ATOM 946 C C . LEU A 1 121 ? -7.724 -7.818 -5.005 1.00 91.00 121 LEU A C 1
ATOM 948 O O . LEU A 1 121 ? -7.226 -8.449 -5.929 1.00 91.00 121 LEU A O 1
ATOM 952 N N . THR A 1 122 ? -7.458 -8.124 -3.737 1.00 89.94 122 THR A N 1
ATOM 953 C CA . THR A 1 122 ? -6.595 -9.254 -3.361 1.00 89.94 122 THR A CA 1
ATOM 954 C C . THR A 1 122 ? -7.248 -10.592 -3.718 1.00 89.94 122 THR A C 1
ATOM 956 O O . THR A 1 122 ? -6.595 -11.494 -4.240 1.00 89.94 122 THR A O 1
ATOM 959 N N . ASN A 1 123 ? -8.551 -10.722 -3.463 1.00 89.19 123 ASN A N 1
ATOM 960 C CA . ASN A 1 123 ? -9.323 -11.930 -3.746 1.00 89.19 123 ASN A CA 1
ATOM 961 C C . ASN A 1 123 ? -9.568 -12.160 -5.247 1.00 89.19 123 ASN A C 1
ATOM 963 O O . ASN A 1 123 ? -9.882 -13.286 -5.633 1.00 89.19 123 ASN A O 1
ATOM 967 N N . SER A 1 124 ? -9.443 -11.126 -6.086 1.00 89.81 124 SER A N 1
ATOM 968 C CA . SER A 1 124 ? -9.599 -11.241 -7.539 1.00 89.81 124 SER A CA 1
ATOM 969 C C . SER A 1 124 ? -8.332 -11.715 -8.260 1.00 89.81 124 SER A C 1
ATOM 971 O O . SER A 1 124 ? -8.415 -12.072 -9.437 1.00 89.81 124 SER A O 1
ATOM 973 N N . LEU A 1 125 ? -7.182 -11.774 -7.574 1.00 87.69 125 LEU A N 1
ATOM 974 C CA . LEU A 1 125 ? -5.925 -12.244 -8.154 1.00 87.69 125 LEU A CA 1
ATOM 975 C C . LEU A 1 125 ? -6.040 -13.689 -8.667 1.00 87.69 125 LEU A C 1
ATOM 977 O O . LEU A 1 125 ? -6.627 -14.549 -8.007 1.00 87.69 125 LEU A O 1
ATOM 981 N N . GLN A 1 126 ? -5.454 -13.958 -9.837 1.00 83.31 126 GLN A N 1
ATOM 982 C CA . GLN A 1 126 ? -5.402 -15.291 -10.442 1.00 83.31 126 GLN A CA 1
ATOM 983 C C . GLN A 1 126 ? -3.963 -15.690 -10.827 1.00 83.31 126 GLN A C 1
ATOM 985 O O . GLN A 1 126 ? -3.318 -14.943 -11.571 1.00 83.31 126 GLN A O 1
ATOM 990 N N . PRO A 1 127 ? -3.476 -16.875 -10.389 1.00 84.75 127 PRO A N 1
ATOM 991 C CA . PRO A 1 127 ? -4.065 -17.724 -9.343 1.00 84.75 127 PRO A CA 1
ATOM 992 C C . PRO A 1 127 ? -4.197 -16.979 -8.003 1.00 84.75 127 PRO A C 1
ATOM 994 O O . PRO A 1 127 ? -3.510 -15.988 -7.765 1.00 84.75 127 PRO A O 1
ATOM 997 N N . GLY A 1 128 ? -5.107 -17.444 -7.143 1.00 83.50 128 GLY A N 1
ATOM 998 C CA . GLY A 1 128 ? -5.357 -16.815 -5.844 1.00 83.50 128 GLY A CA 1
ATOM 999 C C . GLY A 1 128 ? -4.095 -16.716 -4.979 1.00 83.50 128 GLY A C 1
ATOM 1000 O O . GLY A 1 128 ? -3.237 -17.596 -5.017 1.00 83.50 128 GLY A O 1
ATOM 1001 N N . LEU A 1 129 ? -4.001 -15.649 -4.182 1.00 84.94 129 LEU A N 1
ATOM 1002 C CA . LEU A 1 129 ? -2.865 -15.356 -3.301 1.00 84.94 129 LEU A CA 1
ATOM 1003 C C . LEU A 1 129 ? -2.545 -16.518 -2.333 1.00 84.94 129 LEU A C 1
ATOM 1005 O O . LEU A 1 129 ? -3.320 -16.834 -1.434 1.00 84.94 129 LEU A O 1
ATOM 1009 N N . THR A 1 130 ? -1.363 -17.119 -2.456 1.00 84.62 130 THR A N 1
ATOM 1010 C CA . THR A 1 130 ? -0.923 -18.219 -1.575 1.00 84.62 130 THR A CA 1
ATOM 1011 C C . THR A 1 130 ? -0.087 -17.755 -0.386 1.00 84.62 130 THR A C 1
ATOM 1013 O O . THR A 1 130 ? -0.064 -18.428 0.640 1.00 84.62 130 THR A O 1
ATOM 1016 N N . SER A 1 131 ? 0.609 -16.623 -0.507 1.00 86.25 131 SER A N 1
ATOM 1017 C CA . SER A 1 131 ? 1.502 -16.087 0.524 1.00 86.25 131 SER A CA 1
ATOM 1018 C C . SER A 1 131 ? 1.720 -14.581 0.358 1.00 86.25 131 SER A C 1
ATOM 1020 O O . SER A 1 131 ? 1.411 -13.990 -0.676 1.00 86.25 131 SER A O 1
ATOM 1022 N N . VAL A 1 132 ? 2.259 -13.946 1.395 1.00 88.06 132 VAL A N 1
ATOM 1023 C CA . VAL A 1 132 ? 2.664 -12.535 1.395 1.00 88.06 132 VAL A CA 1
ATOM 1024 C C . VAL A 1 132 ? 4.165 -12.425 1.708 1.00 88.06 132 VAL A C 1
ATOM 1026 O O . VAL A 1 132 ? 4.659 -13.240 2.488 1.00 88.06 132 VAL A O 1
ATOM 1029 N N . PRO A 1 133 ? 4.890 -11.435 1.149 1.00 92.06 133 PRO A N 1
ATOM 1030 C CA . PRO A 1 133 ? 4.444 -10.489 0.120 1.00 92.06 133 PRO A CA 1
ATOM 1031 C C . PRO A 1 133 ? 4.291 -11.149 -1.265 1.00 92.06 133 PRO A C 1
ATOM 1033 O O . PRO A 1 133 ? 5.068 -12.023 -1.638 1.00 92.06 133 PRO A O 1
ATOM 1036 N N . THR A 1 134 ? 3.308 -10.690 -2.045 1.00 92.88 134 THR A N 1
ATOM 1037 C CA . THR A 1 134 ? 3.116 -11.069 -3.457 1.00 92.88 134 THR A CA 1
ATOM 1038 C C . THR A 1 134 ? 3.140 -9.822 -4.327 1.00 92.88 134 THR A C 1
ATOM 1040 O O . THR A 1 134 ? 2.476 -8.831 -4.025 1.00 92.88 134 THR A O 1
ATOM 1043 N N . ILE A 1 135 ? 3.918 -9.886 -5.400 1.00 94.19 135 ILE A N 1
ATOM 1044 C CA . ILE A 1 135 ? 4.209 -8.813 -6.337 1.00 94.19 135 ILE A CA 1
ATOM 1045 C C . ILE A 1 135 ? 3.684 -9.248 -7.701 1.00 94.19 135 ILE A C 1
ATOM 1047 O O . ILE A 1 135 ? 3.966 -10.341 -8.187 1.00 94.19 135 ILE A O 1
ATOM 1051 N N . THR A 1 136 ? 2.903 -8.376 -8.326 1.00 92.81 136 THR A N 1
ATOM 1052 C CA . THR A 1 136 ? 2.318 -8.623 -9.645 1.00 92.81 136 THR A CA 1
ATOM 1053 C C . THR A 1 136 ? 2.676 -7.483 -10.571 1.00 92.81 136 THR A C 1
ATOM 1055 O O . THR A 1 136 ? 2.605 -6.320 -10.172 1.00 92.81 136 THR A O 1
ATOM 1058 N N . PHE A 1 137 ? 2.958 -7.798 -11.828 1.00 91.62 137 PHE A N 1
ATOM 1059 C CA . PHE A 1 137 ? 3.125 -6.796 -12.872 1.00 91.62 137 PHE A CA 1
ATOM 1060 C C . PHE A 1 137 ? 1.894 -6.823 -13.772 1.00 91.62 137 PHE A C 1
ATOM 1062 O O . PHE A 1 137 ? 1.419 -7.891 -14.153 1.00 91.62 137 PHE A O 1
ATOM 1069 N N . ARG A 1 138 ? 1.332 -5.643 -14.067 1.00 89.19 138 ARG A N 1
ATOM 1070 C CA . ARG A 1 138 ? 0.099 -5.498 -14.869 1.00 89.19 138 ARG A CA 1
ATOM 1071 C C . ARG A 1 138 ? -1.055 -6.386 -14.362 1.00 89.19 138 ARG A C 1
ATOM 1073 O O . ARG A 1 138 ? -1.791 -6.958 -15.157 1.00 89.19 138 ARG A O 1
ATOM 1080 N N . GLN A 1 139 ? -1.198 -6.495 -13.036 1.00 88.12 139 GLN A N 1
ATOM 1081 C CA . GLN A 1 139 ? -2.239 -7.281 -12.345 1.00 88.12 139 GLN A CA 1
ATOM 1082 C C . GLN A 1 139 ? -2.203 -8.799 -12.614 1.00 88.12 139 GLN A C 1
ATOM 1084 O O . GLN A 1 139 ? -3.162 -9.501 -12.302 1.00 88.12 139 GLN A O 1
ATOM 1089 N N . LYS A 1 140 ? -1.106 -9.327 -13.168 1.00 88.75 140 LYS A N 1
ATOM 1090 C CA . LYS A 1 140 ? -0.929 -10.759 -13.417 1.00 88.75 140 LYS A CA 1
ATOM 1091 C C . LYS A 1 140 ? 0.101 -11.339 -12.453 1.00 88.75 140 LYS A C 1
ATOM 1093 O O . LYS A 1 140 ? 1.194 -10.788 -12.306 1.00 88.75 140 LYS A O 1
ATOM 1098 N N . TYR A 1 141 ? -0.244 -12.458 -11.819 1.00 91.06 141 TYR A N 1
ATOM 1099 C CA . TYR A 1 141 ? 0.722 -13.249 -11.067 1.00 91.06 141 TYR A CA 1
ATOM 1100 C C . TYR A 1 141 ? 1.558 -14.098 -12.027 1.00 91.06 141 TYR A C 1
ATOM 1102 O O . TYR A 1 141 ? 1.027 -14.786 -12.901 1.00 91.06 141 TYR A O 1
ATOM 1110 N N . ASP A 1 142 ? 2.869 -14.033 -11.851 1.00 92.75 142 ASP A N 1
ATOM 1111 C CA . ASP A 1 142 ? 3.853 -14.807 -12.592 1.00 92.75 142 ASP A CA 1
ATOM 1112 C C . ASP A 1 142 ? 4.907 -15.285 -11.595 1.00 92.75 142 ASP A C 1
ATOM 1114 O O . ASP A 1 142 ? 5.456 -14.481 -10.841 1.00 92.75 142 ASP A O 1
ATOM 1118 N N . HIS A 1 143 ? 5.131 -16.597 -11.545 1.00 93.50 143 HIS A N 1
ATOM 1119 C CA . HIS A 1 143 ? 5.978 -17.217 -10.529 1.00 93.50 143 HIS A CA 1
ATOM 1120 C C . HIS A 1 143 ? 7.433 -16.736 -10.620 1.00 93.50 143 HIS A C 1
ATOM 1122 O O . HIS A 1 143 ? 8.045 -16.405 -9.604 1.00 93.50 143 HIS A O 1
ATOM 1128 N N . ASP A 1 144 ? 7.977 -16.639 -11.832 1.00 93.75 144 ASP A N 1
ATOM 1129 C CA . ASP A 1 144 ? 9.375 -16.264 -12.040 1.00 93.75 144 ASP A CA 1
ATOM 1130 C C . ASP A 1 144 ? 9.583 -14.769 -11.791 1.00 93.75 144 ASP A C 1
ATOM 1132 O O . ASP A 1 144 ? 10.571 -14.365 -11.172 1.00 93.75 144 ASP A O 1
ATOM 1136 N N . ALA A 1 145 ? 8.627 -13.935 -12.213 1.00 94.38 145 ALA A N 1
ATOM 1137 C CA . ALA A 1 145 ? 8.624 -12.514 -11.898 1.00 94.38 145 ALA A CA 1
ATOM 1138 C C . ALA A 1 145 ? 8.489 -12.275 -10.391 1.00 94.38 145 ALA A C 1
ATOM 1140 O O . ALA A 1 145 ? 9.190 -11.416 -9.868 1.00 94.38 145 ALA A O 1
ATOM 1141 N N . GLN A 1 146 ? 7.643 -13.037 -9.692 1.00 94.75 146 GLN A N 1
ATOM 1142 C CA . GLN A 1 146 ? 7.514 -12.988 -8.236 1.00 94.75 146 GLN A CA 1
ATOM 1143 C C . GLN A 1 146 ? 8.843 -13.342 -7.559 1.00 94.75 146 GLN A C 1
ATOM 1145 O O . GLN A 1 146 ? 9.329 -12.572 -6.732 1.00 94.75 146 GLN A O 1
ATOM 1150 N N . GLN A 1 147 ? 9.456 -14.471 -7.927 1.00 94.88 147 GLN A N 1
ATOM 1151 C CA . GLN A 1 147 ? 10.716 -14.919 -7.334 1.00 94.88 147 GLN A CA 1
ATOM 1152 C C . GLN A 1 147 ? 11.834 -13.889 -7.536 1.00 94.88 147 GLN A C 1
ATOM 1154 O O . GLN A 1 147 ? 12.567 -13.580 -6.597 1.00 94.88 147 GLN A O 1
ATOM 1159 N N . LEU A 1 148 ? 11.940 -13.323 -8.743 1.00 95.19 148 LEU A N 1
ATOM 1160 C CA . LEU A 1 148 ? 12.922 -12.285 -9.039 1.00 95.19 148 LEU A CA 1
ATOM 1161 C C . LEU A 1 148 ? 12.602 -10.974 -8.315 1.00 95.19 148 LEU A C 1
ATOM 1163 O O . LEU A 1 148 ? 13.508 -10.307 -7.829 1.00 95.19 148 LEU A O 1
ATOM 1167 N N . ALA A 1 149 ? 11.330 -10.587 -8.228 1.00 96.00 149 ALA A N 1
ATOM 1168 C CA . ALA A 1 149 ? 10.933 -9.317 -7.635 1.00 96.00 149 ALA A CA 1
ATOM 1169 C C . ALA A 1 149 ? 11.192 -9.255 -6.125 1.00 96.00 149 ALA A C 1
ATOM 1171 O O . ALA A 1 149 ? 11.476 -8.175 -5.609 1.00 96.00 149 ALA A O 1
ATOM 1172 N N . LEU A 1 150 ? 11.134 -10.394 -5.428 1.00 94.62 150 LEU A N 1
ATOM 1173 C CA . LEU A 1 150 ? 11.413 -10.470 -3.993 1.00 94.62 150 LEU A CA 1
ATOM 1174 C C . LEU A 1 150 ? 12.865 -10.125 -3.636 1.00 94.62 150 LEU A C 1
ATOM 1176 O O . LEU A 1 150 ? 13.106 -9.570 -2.567 1.00 94.62 150 LEU A O 1
ATOM 1180 N N . THR A 1 151 ? 13.829 -10.438 -4.505 1.00 94.38 151 THR A N 1
ATOM 1181 C CA . THR A 1 151 ? 15.262 -10.200 -4.247 1.00 94.38 151 THR A CA 1
ATOM 1182 C C . THR A 1 151 ? 15.840 -9.069 -5.097 1.00 94.38 151 THR A C 1
ATOM 1184 O O . THR A 1 151 ? 16.737 -8.350 -4.655 1.00 94.38 151 THR A O 1
ATOM 1187 N N . HIS A 1 152 ? 15.316 -8.878 -6.307 1.00 94.19 152 HIS A N 1
ATOM 1188 C CA . HIS A 1 152 ? 15.810 -7.954 -7.325 1.00 94.19 152 HIS A CA 1
ATOM 1189 C C . HIS A 1 152 ? 14.649 -7.244 -8.039 1.00 94.19 152 HIS A C 1
ATOM 1191 O O . HIS A 1 152 ? 14.505 -7.319 -9.262 1.00 94.19 152 HIS A O 1
ATOM 1197 N N . PHE A 1 153 ? 13.827 -6.511 -7.279 1.00 93.56 153 PHE A N 1
ATOM 1198 C CA . PHE A 1 153 ? 12.660 -5.791 -7.806 1.00 93.56 153 PHE A CA 1
ATOM 1199 C C . PHE A 1 153 ? 12.963 -4.945 -9.053 1.00 93.56 153 PHE A C 1
ATOM 1201 O O . PHE A 1 153 ? 12.215 -5.012 -10.024 1.00 93.56 153 PHE A O 1
ATOM 1208 N N . GLY A 1 154 ? 14.078 -4.203 -9.070 1.00 92.88 154 GLY A N 1
ATOM 1209 C CA . GLY A 1 154 ? 14.476 -3.396 -10.231 1.00 92.88 154 GLY A CA 1
ATOM 1210 C C . GLY A 1 154 ? 14.688 -4.229 -11.501 1.00 92.88 154 GLY A C 1
ATOM 1211 O O . GLY A 1 154 ? 14.195 -3.860 -12.563 1.00 92.88 154 GLY A O 1
ATOM 1212 N N . ALA A 1 155 ? 15.340 -5.392 -11.390 1.00 91.62 155 ALA A N 1
ATOM 1213 C CA . ALA A 1 155 ? 15.530 -6.307 -12.518 1.00 91.62 155 ALA A CA 1
ATOM 1214 C C . ALA A 1 155 ? 14.188 -6.861 -13.019 1.00 91.62 155 ALA A C 1
ATOM 1216 O O . ALA A 1 155 ? 13.921 -6.856 -14.223 1.00 91.62 155 ALA A O 1
ATOM 1217 N N . ALA A 1 156 ? 13.323 -7.288 -12.091 1.00 93.75 156 ALA A N 1
ATOM 1218 C CA . ALA A 1 156 ? 11.985 -7.769 -12.418 1.00 93.75 156 ALA A CA 1
ATOM 1219 C C . ALA A 1 156 ? 11.157 -6.689 -13.128 1.00 93.75 156 ALA A C 1
ATOM 1221 O O . ALA A 1 156 ? 10.582 -6.958 -14.179 1.00 93.75 156 ALA A O 1
ATOM 1222 N N . LEU A 1 157 ? 11.157 -5.457 -12.613 1.00 92.19 157 LEU A N 1
ATOM 1223 C CA . LEU A 1 157 ? 10.454 -4.329 -13.219 1.00 92.19 157 LEU A CA 1
ATOM 1224 C C . LEU A 1 157 ? 10.974 -4.032 -14.629 1.00 92.19 157 LEU A C 1
ATOM 1226 O O . LEU A 1 157 ? 10.181 -3.936 -15.561 1.00 92.19 157 LEU A O 1
ATOM 1230 N N . CYS A 1 158 ? 12.290 -3.943 -14.813 1.00 91.69 158 CYS A N 1
ATOM 1231 C CA . CYS A 1 158 ? 12.882 -3.662 -16.120 1.00 91.69 158 CYS A CA 1
ATOM 1232 C C . CYS A 1 158 ? 12.538 -4.732 -17.164 1.00 91.69 158 CYS A C 1
ATOM 1234 O O . CYS A 1 158 ? 12.198 -4.389 -18.296 1.00 91.69 158 CYS A O 1
ATOM 1236 N N . LYS A 1 159 ? 12.514 -6.016 -16.778 1.00 90.62 159 LYS A N 1
ATOM 1237 C CA . LYS A 1 159 ? 12.050 -7.106 -17.652 1.00 90.62 159 LYS A CA 1
ATOM 1238 C C . LYS A 1 159 ? 10.586 -6.927 -18.077 1.00 90.62 159 LYS A C 1
ATOM 1240 O O . LYS A 1 159 ? 10.226 -7.268 -19.197 1.00 90.62 159 LYS A O 1
ATOM 1245 N N . GLN A 1 160 ? 9.747 -6.369 -17.207 1.00 89.88 160 GLN A N 1
ATOM 1246 C CA . GLN A 1 160 ? 8.313 -6.149 -17.453 1.00 89.88 160 GLN A CA 1
ATOM 1247 C C . GLN A 1 160 ? 8.022 -4.856 -18.236 1.00 89.88 160 GLN A C 1
ATOM 1249 O O . GLN A 1 160 ? 6.940 -4.701 -18.817 1.00 89.88 160 GLN A O 1
ATOM 1254 N N . LEU A 1 161 ? 8.984 -3.930 -18.261 1.00 87.75 161 LEU A N 1
ATOM 1255 C CA . LEU A 1 161 ? 8.968 -2.712 -19.074 1.00 87.75 161 LEU A CA 1
ATOM 1256 C C . LEU A 1 161 ? 9.539 -2.920 -20.482 1.00 87.75 161 LEU A C 1
ATOM 1258 O O . LEU A 1 161 ? 9.334 -2.057 -21.332 1.00 87.75 161 LEU A O 1
ATOM 1262 N N . ALA A 1 162 ? 10.233 -4.035 -20.734 1.00 75.56 162 ALA A N 1
ATOM 1263 C CA . ALA A 1 162 ? 10.816 -4.386 -22.028 1.00 75.56 162 ALA A CA 1
ATOM 1264 C C . ALA A 1 162 ? 9.732 -4.759 -23.061 1.00 75.56 162 ALA A C 1
ATOM 1266 O O . ALA A 1 162 ? 9.598 -5.903 -23.487 1.00 75.56 162 ALA A O 1
ATOM 1267 N N . ASP A 1 163 ? 8.925 -3.774 -23.444 1.00 70.75 163 ASP A N 1
ATOM 1268 C CA . ASP A 1 163 ? 8.105 -3.781 -24.651 1.00 70.75 163 ASP A CA 1
ATOM 1269 C C . ASP A 1 163 ? 8.985 -3.318 -25.829 1.00 70.75 163 ASP A C 1
ATOM 1271 O O . ASP A 1 163 ? 9.701 -2.322 -25.672 1.00 70.75 163 ASP A O 1
ATOM 1275 N N . PRO A 1 164 ? 8.932 -3.973 -27.007 1.00 59.72 164 PRO A N 1
ATOM 1276 C CA . PRO A 1 164 ? 9.658 -3.543 -28.209 1.00 59.72 164 PRO A CA 1
ATOM 1277 C C . PRO A 1 164 ? 9.480 -2.059 -28.573 1.00 59.72 164 PRO A C 1
ATOM 1279 O O . PRO A 1 164 ? 10.332 -1.482 -29.245 1.00 59.72 164 PRO A O 1
ATOM 1282 N N . SER A 1 165 ? 8.380 -1.447 -28.132 1.00 61.22 165 SER A N 1
ATOM 1283 C CA . SER A 1 165 ? 7.970 -0.082 -28.470 1.00 61.22 165 SER A CA 1
ATOM 1284 C C . SER A 1 165 ? 8.377 0.964 -27.423 1.00 61.22 165 SER A C 1
ATOM 1286 O O . SER A 1 165 ? 8.162 2.157 -27.636 1.00 61.22 165 SER A O 1
ATOM 1288 N N . SER A 1 166 ? 8.932 0.551 -26.277 1.00 68.19 166 SER A N 1
ATOM 1289 C CA . SER A 1 166 ? 9.188 1.443 -25.140 1.00 68.19 166 SER A CA 1
ATOM 1290 C C . SER A 1 166 ? 10.667 1.786 -24.988 1.00 68.19 166 SER A C 1
ATOM 1292 O O . SER A 1 166 ? 11.526 0.911 -24.890 1.00 68.19 166 SER A O 1
ATOM 1294 N N . LYS A 1 167 ? 10.974 3.086 -24.888 1.00 80.06 167 LYS A N 1
ATOM 1295 C CA . LYS A 1 167 ? 12.289 3.539 -24.422 1.00 80.06 167 LYS A CA 1
ATOM 1296 C C . LYS A 1 167 ? 12.414 3.198 -22.936 1.00 80.06 167 LYS A C 1
ATOM 1298 O O . LYS A 1 167 ? 11.721 3.785 -22.108 1.00 80.06 167 LYS A O 1
ATOM 1303 N N . LEU A 1 168 ? 13.287 2.249 -22.613 1.00 83.38 168 LEU A N 1
ATOM 1304 C CA . LEU A 1 168 ? 13.560 1.863 -21.231 1.00 83.38 168 LEU A CA 1
ATOM 1305 C C . LEU A 1 168 ? 14.266 2.999 -20.462 1.00 83.38 168 LEU A C 1
ATOM 1307 O O . LEU A 1 168 ? 15.082 3.714 -21.056 1.00 83.38 168 LEU A O 1
ATOM 1311 N N . PRO A 1 169 ? 13.997 3.153 -19.151 1.00 87.19 169 PRO A N 1
ATOM 1312 C CA . PRO A 1 169 ? 14.790 4.012 -18.274 1.00 87.19 169 PRO A CA 1
ATOM 1313 C C . PRO A 1 169 ? 16.272 3.618 -18.274 1.00 87.19 169 PRO A C 1
ATOM 1315 O O . PRO A 1 169 ? 16.612 2.439 -18.415 1.00 87.19 169 PRO A O 1
ATOM 1318 N N . THR A 1 170 ? 17.166 4.593 -18.090 1.00 88.69 170 THR A N 1
ATOM 1319 C CA . THR A 1 170 ? 18.623 4.368 -18.103 1.00 88.69 170 THR A CA 1
ATOM 1320 C C . THR A 1 170 ? 19.044 3.364 -17.030 1.00 88.69 170 THR A C 1
ATOM 1322 O O . THR A 1 170 ? 19.910 2.526 -17.268 1.00 88.69 170 THR A O 1
ATOM 1325 N N . GLU A 1 171 ? 18.377 3.387 -15.880 1.00 87.81 171 GLU A N 1
ATOM 1326 C CA . GLU A 1 171 ? 18.587 2.491 -14.745 1.00 87.81 171 GLU A CA 1
ATOM 1327 C C . GLU A 1 171 ? 18.448 1.018 -15.150 1.00 87.81 171 GLU A C 1
ATOM 1329 O O . GLU A 1 171 ? 19.189 0.174 -14.653 1.00 87.81 171 GLU A O 1
ATOM 1334 N N . CYS A 1 172 ? 17.573 0.702 -16.112 1.00 89.25 172 CYS A N 1
ATOM 1335 C CA . CYS A 1 172 ? 17.397 -0.662 -16.611 1.00 89.25 172 CYS A CA 1
ATOM 1336 C C . CYS A 1 172 ? 18.586 -1.180 -17.424 1.00 89.25 172 CYS A C 1
ATOM 1338 O O . CYS A 1 172 ? 18.754 -2.391 -17.550 1.00 89.25 172 CYS A O 1
ATOM 1340 N N . SER A 1 173 ? 19.426 -0.291 -17.957 1.00 82.38 173 SER A N 1
ATOM 1341 C CA . SER A 1 173 ? 20.634 -0.681 -18.698 1.00 82.38 173 SER A CA 1
ATOM 1342 C C . SER A 1 173 ? 21.766 -1.123 -17.768 1.00 82.38 173 SER A C 1
ATOM 1344 O O . SER A 1 173 ? 22.660 -1.855 -18.185 1.00 82.38 173 SER A O 1
ATOM 1346 N N . SER A 1 174 ? 21.719 -0.696 -16.506 1.00 76.06 174 SER A N 1
ATOM 1347 C CA . SER A 1 174 ? 22.782 -0.900 -15.519 1.00 76.06 174 SER A CA 1
ATOM 1348 C C . SER A 1 174 ? 22.543 -2.106 -14.602 1.00 76.06 174 SER A C 1
ATOM 1350 O O . SER A 1 174 ? 23.374 -2.386 -13.741 1.00 76.06 174 SER A O 1
ATOM 1352 N N . ILE A 1 175 ? 21.420 -2.820 -14.758 1.00 74.88 175 ILE A N 1
ATOM 1353 C CA . ILE A 1 175 ? 21.041 -3.947 -13.895 1.00 74.88 175 ILE A CA 1
ATOM 1354 C C . ILE A 1 175 ? 21.424 -5.282 -14.564 1.00 74.88 175 ILE A C 1
ATOM 1356 O O . ILE A 1 175 ? 20.900 -5.602 -15.638 1.00 74.88 175 ILE A O 1
ATOM 1360 N N . PRO A 1 176 ? 22.294 -6.105 -13.943 1.00 58.97 176 PRO A N 1
ATOM 1361 C CA . PRO A 1 176 ? 22.629 -7.436 -14.450 1.00 58.97 176 PRO A CA 1
ATOM 1362 C C . PRO A 1 176 ? 21.371 -8.311 -14.588 1.00 58.97 176 PRO A C 1
ATOM 1364 O O . PRO A 1 176 ? 20.595 -8.435 -13.645 1.00 58.97 176 PRO A O 1
ATOM 1367 N N . GLY A 1 177 ? 21.161 -8.913 -15.764 1.00 57.19 177 GLY A N 1
ATOM 1368 C CA . GLY A 1 177 ? 20.018 -9.800 -16.044 1.00 57.19 177 GLY A CA 1
ATOM 1369 C C . GLY A 1 177 ? 18.771 -9.134 -16.648 1.00 57.19 177 GLY A C 1
ATOM 1370 O O . GLY A 1 177 ? 17.814 -9.837 -16.963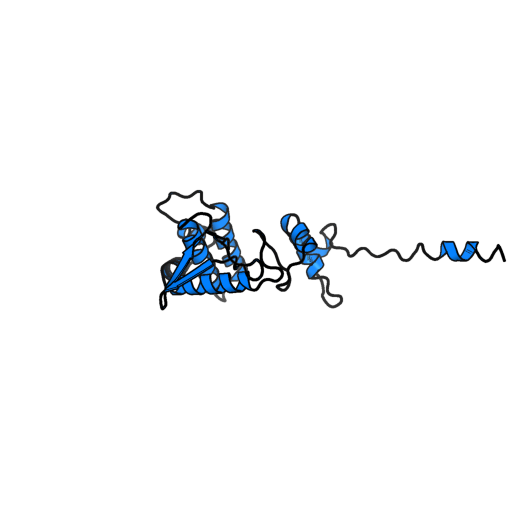 1.00 57.19 177 GLY A O 1
ATOM 1371 N N . ALA A 1 178 ? 18.769 -7.809 -16.857 1.00 52.69 178 ALA A N 1
ATOM 1372 C CA . ALA A 1 178 ? 17.699 -7.106 -17.583 1.00 52.69 178 ALA A CA 1
ATOM 1373 C C . ALA A 1 178 ? 17.851 -7.176 -19.116 1.00 52.69 178 ALA A C 1
ATOM 1375 O O . ALA A 1 178 ? 16.883 -6.981 -19.852 1.00 52.69 178 ALA A O 1
ATOM 1376 N N . ALA A 1 179 ? 19.056 -7.474 -19.613 1.00 49.62 179 ALA A N 1
ATOM 1377 C CA . ALA A 1 179 ? 19.265 -7.747 -21.025 1.00 49.62 179 ALA A CA 1
ATOM 1378 C C . ALA A 1 179 ? 18.615 -9.094 -21.360 1.00 49.62 179 ALA A C 1
ATOM 1380 O O . ALA A 1 179 ? 19.075 -10.135 -20.892 1.00 49.62 179 ALA A O 1
ATOM 1381 N N . ALA A 1 180 ? 17.548 -9.062 -22.163 1.00 49.47 180 ALA A N 1
ATOM 1382 C CA . ALA A 1 180 ? 17.027 -10.246 -22.830 1.00 49.47 180 ALA A CA 1
ATOM 1383 C C . ALA A 1 180 ? 18.211 -11.036 -23.397 1.00 49.47 180 ALA A C 1
ATOM 1385 O O . ALA A 1 180 ? 19.050 -10.453 -24.093 1.00 49.47 180 ALA A O 1
ATOM 1386 N N . GLU A 1 181 ? 18.302 -12.325 -23.060 1.00 43.44 181 GLU A N 1
ATOM 1387 C CA . GLU A 1 181 ? 19.271 -13.224 -23.670 1.00 43.44 181 GLU A CA 1
ATOM 1388 C C . GLU A 1 181 ? 19.162 -13.041 -25.181 1.00 43.44 181 GLU A C 1
ATOM 1390 O O . GLU A 1 181 ? 18.172 -13.424 -25.810 1.00 43.44 181 GLU A O 1
ATOM 1395 N N . LYS A 1 182 ? 20.162 -12.389 -25.780 1.00 38.28 182 LYS A N 1
ATOM 1396 C CA . LYS A 1 182 ? 20.315 -12.413 -27.224 1.00 38.28 182 LYS A CA 1
ATOM 1397 C C . LYS A 1 182 ? 20.630 -13.863 -27.540 1.00 38.28 182 LYS A C 1
ATOM 1399 O O . LYS A 1 182 ? 21.776 -14.281 -27.397 1.00 38.28 182 LYS A O 1
ATOM 1404 N N . SER A 1 183 ? 19.597 -14.631 -27.887 1.00 45.31 183 SER A N 1
ATOM 1405 C CA . SER A 1 183 ? 19.736 -15.978 -28.421 1.00 45.31 183 SER A CA 1
ATOM 1406 C C . SER A 1 183 ? 20.756 -15.893 -29.549 1.00 45.31 183 SER A C 1
ATOM 1408 O O . SER A 1 183 ? 20.515 -15.275 -30.589 1.00 45.31 183 SER A O 1
ATOM 1410 N N . SER A 1 184 ? 21.956 -16.402 -29.281 1.00 43.97 184 SER A N 1
ATOM 1411 C CA . SER A 1 184 ? 23.052 -16.393 -30.233 1.00 43.97 184 SER A CA 1
ATOM 1412 C C . SER A 1 184 ? 22.733 -17.447 -31.283 1.00 43.97 184 SER A C 1
ATOM 1414 O O . SER A 1 184 ? 23.172 -18.593 -31.206 1.00 43.97 184 SER A O 1
ATOM 1416 N N . ALA A 1 185 ? 21.935 -17.060 -32.276 1.00 48.69 185 ALA A N 1
ATOM 1417 C CA . ALA A 1 185 ? 21.630 -17.845 -33.468 1.00 48.69 185 ALA A CA 1
ATOM 1418 C C . ALA A 1 185 ? 22.848 -17.953 -34.416 1.00 48.69 185 ALA A C 1
ATOM 1420 O O . ALA A 1 185 ? 22.703 -17.940 -35.634 1.00 48.69 185 ALA A O 1
ATOM 1421 N N . LEU A 1 186 ? 24.064 -18.038 -33.867 1.00 47.47 186 LEU A N 1
ATOM 1422 C CA . LEU A 1 186 ? 25.323 -18.080 -34.614 1.00 47.47 186 LEU A CA 1
ATOM 1423 C C . LEU A 1 186 ? 26.005 -19.456 -34.598 1.00 47.47 186 LEU A C 1
ATOM 1425 O O . LEU A 1 186 ? 26.980 -19.643 -35.317 1.00 47.47 186 LEU A O 1
ATOM 1429 N N . PHE A 1 187 ? 25.476 -20.450 -33.875 1.00 48.12 187 PHE A N 1
ATOM 1430 C CA . PHE A 1 187 ? 26.067 -21.800 -33.842 1.00 48.12 187 PHE A CA 1
ATOM 1431 C C . PHE A 1 187 ? 25.352 -22.864 -34.692 1.00 48.12 187 PHE A C 1
ATOM 1433 O O . PHE A 1 187 ? 25.826 -23.993 -34.762 1.00 48.12 187 PHE A O 1
ATOM 1440 N N . ALA A 1 188 ? 24.273 -22.531 -35.408 1.00 46.81 188 ALA A N 1
ATOM 1441 C CA . ALA A 1 188 ? 23.551 -23.512 -36.232 1.00 46.81 188 ALA A CA 1
ATOM 1442 C C . ALA A 1 188 ? 24.064 -23.650 -37.684 1.00 46.81 188 ALA A C 1
ATOM 1444 O O . ALA A 1 188 ? 23.560 -24.493 -38.420 1.00 46.81 188 ALA A O 1
ATOM 1445 N N . ILE A 1 189 ? 25.061 -22.865 -38.117 1.00 48.56 189 ILE A N 1
ATOM 1446 C CA . ILE A 1 189 ? 25.513 -22.871 -39.528 1.00 48.56 189 ILE A CA 1
ATOM 1447 C C . ILE A 1 189 ? 26.778 -23.726 -39.752 1.00 48.56 189 ILE A C 1
ATOM 1449 O O . ILE A 1 189 ? 27.016 -24.178 -40.869 1.00 48.56 189 ILE A O 1
ATOM 1453 N N . LEU A 1 190 ? 27.552 -24.069 -38.713 1.00 47.22 190 LEU A N 1
ATOM 1454 C CA . LEU A 1 190 ? 28.735 -24.932 -38.894 1.00 47.22 190 LEU A CA 1
ATOM 1455 C C . LEU A 1 190 ? 28.418 -26.433 -39.032 1.00 47.22 190 LEU A C 1
ATOM 1457 O O . LEU A 1 190 ? 29.238 -27.171 -39.574 1.00 47.22 190 LEU A O 1
ATOM 1461 N N . GLY A 1 191 ? 27.232 -26.893 -38.619 1.00 47.31 191 GLY A N 1
ATOM 1462 C CA . GLY A 1 191 ? 26.823 -28.297 -38.776 1.00 47.31 191 GLY A CA 1
ATOM 1463 C C . GLY A 1 191 ? 26.386 -28.672 -40.199 1.00 47.31 191 GLY A C 1
ATOM 1464 O O . GLY A 1 191 ? 26.534 -29.821 -40.607 1.00 47.31 191 GLY A O 1
ATOM 1465 N N . ALA A 1 192 ? 25.898 -27.709 -40.987 1.00 49.72 192 ALA A N 1
ATOM 1466 C CA . ALA A 1 192 ? 25.390 -27.969 -42.338 1.00 49.72 192 ALA A CA 1
ATOM 1467 C C . ALA A 1 192 ? 26.497 -28.069 -43.406 1.00 49.72 192 ALA A C 1
ATOM 1469 O O . ALA A 1 192 ? 26.270 -28.631 -44.474 1.00 49.72 192 ALA A O 1
ATOM 1470 N N . ILE A 1 193 ? 27.707 -27.568 -43.126 1.00 49.41 193 ILE A N 1
ATOM 1471 C CA . ILE A 1 193 ? 28.826 -27.581 -44.088 1.00 49.41 193 ILE A CA 1
ATOM 1472 C C . ILE A 1 193 ? 29.632 -28.894 -44.013 1.00 49.41 193 ILE A C 1
ATOM 1474 O O . ILE A 1 193 ? 30.306 -29.262 -44.971 1.00 49.41 193 ILE A O 1
ATOM 1478 N N . LEU A 1 194 ? 29.526 -29.654 -42.916 1.00 47.28 194 LEU A N 1
ATOM 1479 C CA . LEU A 1 194 ? 30.214 -30.946 -42.768 1.00 47.28 194 LEU A CA 1
ATOM 1480 C C . LEU A 1 194 ? 29.438 -32.140 -43.352 1.00 47.28 194 LEU A C 1
ATOM 1482 O O . LEU A 1 194 ? 30.039 -33.185 -43.581 1.00 47.28 194 LEU A O 1
ATOM 1486 N N . LEU A 1 195 ? 28.144 -31.990 -43.659 1.00 53.22 195 LEU A N 1
ATOM 1487 C CA . LEU A 1 195 ? 27.331 -33.057 -44.266 1.00 53.22 195 LEU A CA 1
ATOM 1488 C C . LEU A 1 195 ? 27.261 -32.999 -45.801 1.00 53.22 195 LEU A C 1
ATOM 1490 O O . LEU A 1 195 ? 26.864 -33.981 -46.418 1.00 53.22 195 LEU A O 1
ATOM 1494 N N . SER A 1 196 ? 27.709 -31.913 -46.439 1.00 51.19 196 SER A N 1
ATOM 1495 C CA . SER A 1 196 ? 27.795 -31.811 -47.909 1.00 51.19 196 SER A CA 1
ATOM 1496 C C . SER A 1 196 ? 29.132 -32.287 -48.491 1.00 51.19 196 SER A C 1
ATOM 1498 O O . SER A 1 196 ? 29.373 -32.142 -49.685 1.00 51.19 196 SER A O 1
ATOM 1500 N N . ARG A 1 197 ? 30.018 -32.851 -47.658 1.00 57.22 197 ARG A N 1
ATOM 1501 C CA . ARG A 1 197 ? 31.272 -33.490 -48.099 1.00 57.22 197 ARG A CA 1
ATOM 1502 C C . ARG A 1 197 ? 31.291 -35.013 -47.930 1.00 57.22 197 ARG A C 1
ATOM 1504 O O . ARG A 1 197 ? 32.341 -35.618 -48.114 1.00 57.22 197 ARG A O 1
ATOM 1511 N N . PHE A 1 198 ? 30.149 -35.618 -47.603 1.00 56.44 198 PHE A N 1
ATOM 1512 C CA . PHE A 1 198 ? 29.997 -37.073 -47.467 1.00 56.44 198 PHE A CA 1
ATOM 1513 C C . PHE A 1 198 ? 28.844 -37.670 -48.295 1.00 56.44 198 PHE A C 1
ATOM 1515 O O . PHE A 1 198 ? 28.506 -38.835 -48.098 1.00 56.44 198 PHE A O 1
ATOM 1522 N N . PHE A 1 199 ? 28.297 -36.916 -49.253 1.00 51.00 199 PHE A N 1
ATOM 1523 C CA . PHE A 1 199 ? 27.482 -37.430 -50.357 1.00 51.00 199 PHE A CA 1
ATOM 1524 C C . PHE A 1 199 ? 27.920 -36.783 -51.668 1.00 51.00 199 PHE A C 1
ATOM 1526 O O . PHE A 1 199 ? 28.205 -35.564 -51.637 1.00 51.00 199 PHE A O 1
#

Foldseek 3Di:
DAAADPDDDDDPPAHQRFDWDDDDLAIGGDGPVGDLVVLLLLLLLLLLVPQQDDPPPPPDHSVRLSVQLNVVQVVCPPVDPPPDRCNVVSCVVSVRPPSVSSNVCSVDSNSSVSSVVVSVLQSPQPVHDPDPPADDDPSHGDPVLRVCCVPPVLLSVLCSQPDVPDDGDPSLVVDPNSPDPPPPPPPPPVVVVVVVVPD

Sequence (199 aa):
MMFQNTGTTMSQKTRKIAHYTTLGADVQFTCHHGPNECYGNKVQACAIDHIQVNSYQKENTRESLTLEFINCLMKIGNNFPDSIYPGEKCARETGVTNWDNIERCANSTEGSKSLQRFGDLTNSLQPGLTSVPTITFRQKYDHDAQQLALTHFGAALCKQLADPSSKLPTECSSIPGAAAEKSSALFAILGAILLSRFF

pLDDT: mean 80.52, std 18.73, range [35.22, 98.38]

Organism: Phlebotomus papatasi (NCBI:txid29031)

Nearest PDB structures (foldseek):
  7siz-assembly1_B  TM=2.773E-01  e=7.126E+00  Rattus norvegicus

Radius of gyration: 23.53 Å; Cα contacts (8 Å, |Δi|>4): 192; chains: 1; bounding box: 57×61×74 Å

Solvent-accessible surface area (backbone atoms only — not comparable to full-at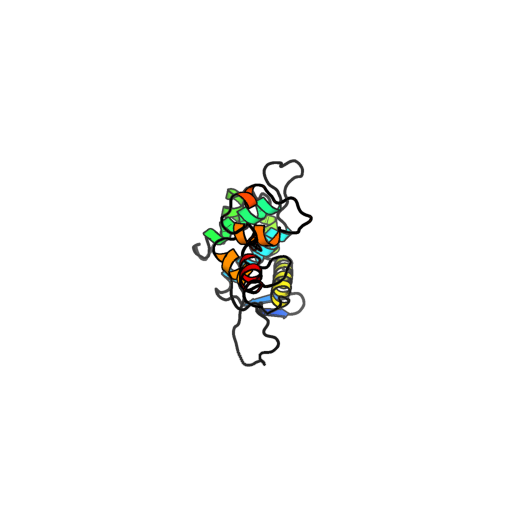om values): 12132 Å² total; per-residue (Å²): 133,85,38,47,79,90,83,79,94,72,74,92,85,72,79,64,34,45,47,68,49,74,63,86,89,43,59,48,76,57,33,76,74,37,71,64,47,47,48,49,45,12,36,52,36,18,35,68,74,61,56,74,57,60,94,81,52,84,87,50,52,46,66,56,46,40,52,49,32,49,48,46,50,60,72,47,57,86,74,55,65,96,88,54,80,65,59,65,61,27,21,65,74,59,66,51,85,59,46,71,58,24,52,52,29,36,74,36,64,60,7,34,50,47,35,47,55,54,27,50,58,51,51,67,36,55,76,63,70,87,64,82,91,75,59,59,63,95,82,38,64,44,72,67,52,30,61,38,34,77,81,38,43,69,38,34,49,37,52,75,54,67,44,100,88,50,87,71,62,72,70,46,77,74,39,87,81,33,66,74,81,74,76,73,84,75,73,75,66,70,65,64,65,67,61,67,76,77,110